Protein AF-A0A7S0JDX4-F1 (afdb_monomer)

Organism: NCBI:txid127549

Mean predicted aligned error: 10.82 Å

Sequence (260 aa):
PRTFLNEHTCVSRPECVPTEYAKTVFTLDEASLRAFYETSRKYVFFIDGLRLIAGDTPCERRGRWRRRKGSCTDAFAISAADRAALAIALRRSSDPNPHLIDLDLPRDVCDGFTYSSEVLTGVRIDVDGVCWEHCHEDTLDVFDATFAAEESNSYIKSAAGSGVASPFRELAESGDTSLYFPPAAIMGYWDDDRRRVLRGAIGRLGDRADFSQLPQQLQTAAMAAYLGAEDVRTLPLPTAPEIELSGVDGATGLTACTGE

Solvent-accessible surface area (backbone atoms only — not comparable to full-atom values): 15442 Å² total; per-residue (Å²): 133,86,41,94,89,39,57,92,73,62,71,88,52,77,88,78,49,82,90,51,51,40,86,34,78,46,57,40,39,65,69,52,32,39,42,37,33,77,56,60,72,36,38,37,30,27,34,36,65,49,52,32,41,70,75,49,38,79,31,35,89,49,16,22,31,36,60,45,90,49,63,57,88,66,88,57,99,64,55,74,65,41,53,51,53,51,46,52,50,65,72,66,56,80,65,82,36,83,45,42,42,70,40,79,44,61,76,76,48,52,66,90,58,65,42,93,48,74,35,69,67,55,59,52,46,62,48,97,66,35,14,35,29,26,45,29,74,60,57,34,27,23,29,53,34,47,60,38,42,70,48,82,83,33,50,73,43,53,73,71,39,94,84,59,73,37,55,56,48,50,36,54,73,74,66,47,33,70,43,70,45,59,89,87,57,63,69,68,47,52,59,48,33,43,66,71,42,32,70,52,66,82,47,38,51,51,30,78,43,45,55,56,74,47,61,71,90,69,62,38,71,51,42,26,58,73,73,68,34,48,52,55,87,76,48,77,74,79,75,71,78,80,78,77,75,79,80,75,86,86,79,92,79,92,76,89,82,81,88,134

Foldseek 3Di:
DDDPVCVVPDDDDPVNDQWFWDWFKDAQALVLQLLLCVQPNWLKAFEAQAWDAWPDDCAPQFFKKFWDAWFDPDDDPDDPVLLVQVLVQVVPFPPPFPTMGTGHHDPPRCVPDTDPGIGSWADWHGHPGIIITGHDNRHQFMFGQRQVQVDPPQPLQVVVDPPDRRVSSVCSVVSHRYDYDDPPDDNVSVVVCCVPRRPHGQGGRGDIHTLSPGDSSSNDPRSCVVSVIDGPVPDDDPPPPPPPPVDDDDDDDDDDDDDD

pLDDT: mean 82.1, std 16.25, range [32.03, 98.31]

Secondary structure (DSSP, 8-state):
---TTTTTT-PPPGGGSPP-B---EEE-SHHHHHHHHHHH---EEEEE-PPB-TT--TTSEEEEEEEESS------S--HHHHHHHHHHHHH-----SSEEEEE--TTTTTT---SS-BSS--EEEETTEEEEEE-TTTTEEEE-HHHHH-S--HHHHHT-TTSPPHHHHHHHHT--EEEPPTTS-HHHHHHHHHHTS-SEEEETT-EEEGGGS-GGG--HHHHHHHTPPBGGGSPPPPPP-------------------

Structure (mmCIF, N/CA/C/O backbone):
data_AF-A0A7S0JDX4-F1
#
_entry.id   AF-A0A7S0JDX4-F1
#
loop_
_atom_site.group_PDB
_atom_site.id
_atom_site.type_symbol
_atom_site.label_atom_id
_atom_site.label_alt_id
_atom_site.label_comp_id
_atom_site.label_asym_id
_atom_site.label_entity_id
_atom_site.label_seq_id
_atom_site.pdbx_PDB_ins_code
_atom_site.Cartn_x
_atom_site.Cartn_y
_atom_site.Cartn_z
_atom_site.occupancy
_atom_site.B_iso_or_equiv
_atom_site.auth_seq_id
_atom_site.auth_comp_id
_atom_site.auth_asym_id
_atom_site.auth_atom_id
_atom_site.pdbx_PDB_model_num
ATOM 1 N N . PRO A 1 1 ? 2.113 7.127 43.084 1.00 64.56 1 PRO A N 1
ATOM 2 C CA . PRO A 1 1 ? 3.592 7.255 43.134 1.00 64.56 1 PRO A CA 1
ATOM 3 C C . PRO A 1 1 ? 4.153 6.582 44.392 1.00 64.56 1 PRO A C 1
ATOM 5 O O . PRO A 1 1 ? 3.610 6.804 45.475 1.00 64.56 1 PRO A O 1
ATOM 8 N N . ARG A 1 2 ? 5.184 5.740 44.239 1.00 56.22 2 ARG A N 1
ATOM 9 C CA . ARG A 1 2 ? 5.870 5.101 45.370 1.00 56.22 2 ARG A CA 1
ATOM 10 C C . ARG A 1 2 ? 6.700 6.160 46.097 1.00 56.22 2 ARG A C 1
ATOM 12 O O . ARG A 1 2 ? 7.439 6.907 45.463 1.00 56.22 2 ARG A O 1
ATOM 19 N N . THR A 1 3 ? 6.528 6.261 47.403 1.00 78.19 3 THR A N 1
ATOM 20 C CA . THR A 1 3 ? 7.254 7.164 48.295 1.00 78.19 3 THR A CA 1
ATOM 21 C C . THR A 1 3 ? 7.785 6.354 49.470 1.00 78.19 3 THR A C 1
ATOM 23 O O . THR A 1 3 ? 7.275 5.273 49.760 1.00 78.19 3 THR A O 1
ATOM 26 N N . PHE A 1 4 ? 8.762 6.896 50.197 1.00 81.44 4 PHE A N 1
ATOM 27 C CA . PHE A 1 4 ? 9.303 6.256 51.404 1.00 81.44 4 PHE A CA 1
ATOM 28 C C . PHE A 1 4 ? 8.232 5.972 52.482 1.00 81.44 4 PHE A C 1
ATOM 30 O O . PHE A 1 4 ? 8.446 5.152 53.363 1.00 81.44 4 PHE A O 1
ATOM 37 N N . LEU A 1 5 ? 7.068 6.634 52.410 1.00 73.88 5 LEU A N 1
ATOM 38 C CA . LEU A 1 5 ? 5.952 6.475 53.351 1.00 73.88 5 LEU A CA 1
ATOM 39 C C . LEU A 1 5 ? 4.971 5.361 52.962 1.00 73.88 5 LEU A C 1
ATOM 41 O O . LEU A 1 5 ? 4.222 4.892 53.814 1.00 73.88 5 LEU A O 1
ATOM 45 N N . ASN A 1 6 ? 4.926 4.961 51.689 1.00 77.62 6 ASN A N 1
ATOM 46 C CA . ASN A 1 6 ? 3.997 3.937 51.198 1.00 77.62 6 ASN A CA 1
ATOM 47 C C . ASN A 1 6 ? 4.703 2.762 50.516 1.00 77.62 6 ASN A C 1
ATOM 49 O O . ASN A 1 6 ? 4.047 1.902 49.939 1.00 77.62 6 ASN A O 1
ATOM 53 N N . GLU A 1 7 ? 6.031 2.698 50.580 1.00 73.25 7 GLU A N 1
ATOM 54 C CA . GLU A 1 7 ? 6.831 1.683 49.901 1.00 73.25 7 GLU A CA 1
ATOM 55 C C . GLU A 1 7 ? 6.426 0.247 50.271 1.00 73.25 7 GLU A C 1
ATOM 57 O O . GLU A 1 7 ? 6.410 -0.620 49.394 1.00 73.25 7 GLU A O 1
ATOM 62 N N . HIS A 1 8 ? 6.054 0.030 51.535 1.00 76.62 8 HIS A N 1
ATOM 63 C CA . HIS A 1 8 ? 5.646 -1.265 52.090 1.00 76.62 8 HIS A CA 1
ATOM 64 C C . HIS A 1 8 ? 4.179 -1.629 51.797 1.00 76.62 8 HIS A C 1
ATOM 66 O O . HIS A 1 8 ? 3.779 -2.770 51.999 1.00 76.62 8 HIS A O 1
ATOM 72 N N . THR A 1 9 ? 3.368 -0.671 51.335 1.00 77.06 9 THR A N 1
ATOM 73 C CA . THR A 1 9 ? 1.937 -0.857 51.020 1.00 77.06 9 THR A CA 1
ATOM 74 C C . THR A 1 9 ? 1.615 -0.616 49.544 1.00 77.06 9 THR A C 1
ATOM 76 O O . THR A 1 9 ? 0.491 -0.848 49.097 1.00 77.06 9 THR A O 1
ATOM 79 N N . CYS A 1 10 ? 2.597 -0.169 48.761 1.00 75.94 10 CYS A N 1
ATOM 80 C CA . CYS A 1 10 ? 2.471 0.074 47.336 1.00 75.94 10 CYS A CA 1
ATOM 81 C C . CYS A 1 10 ? 2.567 -1.250 46.574 1.00 75.94 10 CYS A C 1
ATOM 83 O O . CYS A 1 10 ? 3.658 -1.740 46.289 1.00 75.94 10 CYS A O 1
ATOM 85 N N . VAL A 1 11 ? 1.413 -1.804 46.212 1.00 71.50 11 VAL A N 1
ATOM 86 C CA . VAL A 1 11 ? 1.315 -3.002 45.373 1.00 71.50 11 VAL A CA 1
ATOM 87 C C . VAL A 1 11 ? 1.011 -2.573 43.940 1.00 71.50 11 VAL A C 1
ATOM 89 O O . VAL A 1 11 ? 0.084 -1.791 43.713 1.00 71.50 11 VAL A O 1
ATOM 92 N N . SER A 1 12 ? 1.789 -3.064 42.972 1.00 65.19 12 SER A N 1
ATOM 93 C CA . SER A 1 12 ? 1.477 -2.849 41.557 1.00 65.19 12 SER A CA 1
ATOM 94 C C . SER A 1 12 ? 0.139 -3.512 41.242 1.00 65.19 12 SER A C 1
ATOM 96 O O . SER A 1 12 ? -0.040 -4.699 41.519 1.00 65.19 12 SER A O 1
ATOM 98 N N . ARG A 1 13 ? -0.814 -2.750 40.701 1.00 66.00 13 ARG A N 1
ATOM 99 C CA . ARG A 1 13 ? -2.088 -3.312 40.247 1.00 66.00 13 ARG A CA 1
ATOM 100 C C . ARG A 1 13 ? -1.949 -3.741 38.787 1.00 66.00 13 ARG A C 1
ATOM 102 O O . ARG A 1 13 ? -1.407 -2.959 38.007 1.00 66.00 13 ARG A O 1
ATOM 109 N N . PRO A 1 14 ? -2.476 -4.913 38.388 1.00 62.78 14 PRO A N 1
ATOM 110 C CA . PRO A 1 14 ? -2.478 -5.345 36.985 1.00 62.78 14 PRO A CA 1
ATOM 111 C C . PRO A 1 14 ? -3.106 -4.302 36.046 1.00 62.78 14 PRO A C 1
ATOM 113 O O . PRO A 1 14 ? -2.677 -4.132 34.909 1.00 62.78 14 PRO A O 1
ATOM 116 N N . GLU A 1 15 ? -4.075 -3.548 36.569 1.00 65.19 15 GLU A N 1
ATOM 117 C CA . GLU A 1 15 ? -4.778 -2.433 35.922 1.00 65.19 15 GLU A CA 1
ATOM 118 C C . GLU A 1 15 ? -3.869 -1.240 35.565 1.00 65.19 15 GLU A C 1
ATOM 120 O O . GLU A 1 15 ? -4.234 -0.418 34.730 1.00 65.19 15 GLU A O 1
ATOM 125 N N . CYS A 1 16 ? -2.699 -1.118 36.199 1.00 66.50 16 CYS A N 1
ATOM 126 C CA . CYS A 1 16 ? -1.747 -0.025 35.982 1.00 66.50 16 CYS A CA 1
ATOM 127 C C . CYS A 1 16 ? -0.596 -0.400 35.033 1.00 66.50 16 CYS A C 1
ATOM 129 O O . CYS A 1 16 ? 0.272 0.436 34.779 1.00 66.50 16 CYS A O 1
ATOM 131 N N . VAL A 1 17 ? -0.575 -1.636 34.527 1.00 68.62 17 VAL A N 1
ATOM 132 C CA . VAL A 1 17 ? 0.391 -2.110 33.528 1.00 68.62 17 VAL A CA 1
ATOM 133 C C . VAL A 1 17 ? -0.269 -2.023 32.148 1.00 68.62 17 VAL A C 1
ATOM 135 O O . VAL A 1 17 ? -1.436 -2.411 32.031 1.00 68.62 17 VAL A O 1
ATOM 138 N N . PRO A 1 18 ? 0.423 -1.515 31.109 1.00 70.12 18 PRO A N 1
ATOM 139 C CA . PRO A 1 18 ? -0.089 -1.556 29.743 1.00 70.12 18 PRO A CA 1
ATOM 140 C C . PRO A 1 18 ? -0.535 -2.973 29.369 1.00 70.12 18 PRO A C 1
ATOM 142 O O . PRO A 1 18 ? 0.120 -3.947 29.733 1.00 70.12 18 PRO A O 1
ATOM 145 N N . THR A 1 19 ? -1.663 -3.094 28.671 1.00 77.56 19 THR A N 1
ATOM 146 C CA . THR A 1 19 ? -2.106 -4.388 28.149 1.00 77.56 19 THR A CA 1
ATOM 147 C C . THR A 1 19 ? -1.078 -4.909 27.150 1.00 77.56 19 THR A C 1
ATOM 149 O O . THR A 1 19 ? -0.721 -4.192 26.216 1.00 77.56 19 THR A O 1
ATOM 152 N N . GLU A 1 20 ? -0.642 -6.151 27.335 1.00 85.50 20 GLU A N 1
ATOM 153 C CA . GLU A 1 20 ? 0.233 -6.865 26.409 1.00 85.50 20 GLU A CA 1
ATOM 154 C C . GLU A 1 20 ? -0.532 -8.068 25.864 1.00 85.50 20 GLU A C 1
ATOM 156 O O . GLU A 1 20 ? -1.081 -8.860 26.631 1.00 85.50 20 GLU A O 1
ATOM 161 N N . TYR A 1 21 ? -0.590 -8.200 24.541 1.00 88.62 21 TYR A N 1
ATOM 162 C CA . TYR A 1 21 ? -1.256 -9.329 23.897 1.00 88.62 21 TYR A CA 1
ATOM 163 C C . TYR A 1 21 ? -0.253 -10.393 23.484 1.00 88.62 21 TYR A C 1
ATOM 165 O O . TYR A 1 21 ? 0.862 -10.094 23.049 1.00 88.62 21 TYR A O 1
ATOM 173 N N . ALA A 1 22 ? -0.677 -11.649 23.585 1.00 88.62 22 ALA A N 1
ATOM 174 C CA . ALA A 1 22 ? 0.091 -12.775 23.099 1.00 88.62 22 ALA A CA 1
ATOM 175 C C . ALA A 1 22 ? 0.295 -12.667 21.582 1.00 88.62 22 ALA A C 1
ATOM 177 O O . ALA A 1 22 ? -0.561 -12.169 20.838 1.00 88.62 22 ALA A O 1
ATOM 178 N N . LYS A 1 23 ? 1.434 -13.186 21.115 1.00 93.12 23 LYS A N 1
ATOM 179 C CA . LYS A 1 23 ? 1.748 -13.281 19.691 1.00 93.12 23 LYS A CA 1
ATOM 180 C C . LYS A 1 23 ? 0.627 -14.006 18.952 1.00 93.12 23 LYS A C 1
ATOM 182 O O . LYS A 1 23 ? 0.424 -15.203 19.139 1.00 93.12 23 LYS A O 1
ATOM 187 N N . THR A 1 24 ? -0.036 -13.279 18.062 1.00 96.19 24 THR A N 1
ATOM 188 C CA . THR A 1 24 ? -1.158 -13.783 17.268 1.00 96.19 24 THR A CA 1
ATOM 189 C C . THR A 1 24 ? -0.947 -13.351 15.832 1.00 96.19 24 THR A C 1
ATOM 191 O O . THR A 1 24 ? -0.908 -12.157 15.537 1.00 96.19 24 THR A O 1
ATOM 194 N N . VAL A 1 25 ? -0.745 -14.324 14.943 1.00 97.06 25 VAL A N 1
ATOM 195 C CA . VAL A 1 25 ? -0.443 -14.056 13.535 1.00 97.06 25 VAL A CA 1
ATOM 196 C C . VAL A 1 25 ? -1.726 -14.079 12.722 1.00 97.06 25 VAL A C 1
ATOM 198 O O . VAL A 1 25 ? -2.422 -15.091 12.704 1.00 97.06 25 VAL A O 1
ATOM 201 N N . PHE A 1 26 ? -1.977 -13.005 11.988 1.00 97.56 26 PHE A N 1
ATOM 202 C CA . PHE A 1 26 ? -3.102 -12.873 11.066 1.00 97.56 26 PHE A CA 1
ATOM 203 C C . PHE A 1 26 ? -2.619 -12.331 9.715 1.00 97.56 26 PHE A C 1
ATOM 205 O O . PHE A 1 26 ? -1.462 -11.931 9.579 1.00 97.56 26 PHE A O 1
ATOM 212 N N . THR A 1 27 ? -3.475 -12.366 8.698 1.00 98.25 27 THR A N 1
ATOM 213 C CA . THR A 1 27 ? -3.166 -11.817 7.370 1.00 98.25 27 THR A CA 1
ATOM 214 C C . THR A 1 27 ? -3.715 -10.402 7.266 1.00 98.25 27 THR A C 1
ATOM 216 O O . THR A 1 27 ? -4.857 -10.174 7.650 1.00 98.25 27 THR A O 1
ATOM 219 N N . LEU A 1 28 ? -2.931 -9.472 6.723 1.00 98.25 28 LEU A N 1
ATOM 220 C CA . LEU A 1 28 ? -3.389 -8.135 6.348 1.00 98.25 28 LEU A CA 1
ATOM 221 C C . LEU A 1 28 ? -4.179 -8.213 5.037 1.00 98.25 28 LEU A C 1
ATOM 223 O O . LEU A 1 28 ? -3.664 -7.878 3.976 1.00 98.25 28 LEU A O 1
ATOM 227 N N . ASP A 1 29 ? -5.411 -8.702 5.093 1.00 98.12 29 ASP A N 1
ATOM 228 C CA . ASP A 1 29 ? -6.358 -8.723 3.973 1.00 98.12 29 ASP A CA 1
ATOM 229 C C . ASP A 1 29 ? -7.530 -7.758 4.196 1.00 98.12 29 ASP A C 1
ATOM 231 O O . ASP A 1 29 ? -7.717 -7.228 5.291 1.00 98.12 29 ASP A O 1
ATOM 235 N N . GLU A 1 30 ? -8.348 -7.538 3.168 1.00 98.06 30 GLU A N 1
ATOM 236 C CA . GLU A 1 30 ? -9.502 -6.632 3.237 1.00 98.06 30 GLU A CA 1
ATOM 237 C C . GLU A 1 30 ? -10.432 -6.947 4.420 1.00 98.06 30 GLU A C 1
ATOM 239 O O . GLU A 1 30 ? -10.887 -6.033 5.101 1.00 98.06 30 GLU A O 1
ATOM 244 N N . ALA A 1 31 ? -10.656 -8.224 4.745 1.00 98.06 31 ALA A N 1
ATOM 245 C CA . ALA A 1 31 ? -11.504 -8.603 5.872 1.00 98.06 31 ALA A CA 1
ATOM 246 C C . ALA A 1 31 ? -10.908 -8.157 7.218 1.00 98.06 31 ALA A C 1
ATOM 248 O O . ALA A 1 31 ? -11.614 -7.605 8.063 1.00 98.06 31 ALA A O 1
ATOM 249 N N . SER A 1 32 ? -9.603 -8.350 7.419 1.00 97.88 32 SER A N 1
ATOM 250 C CA . SER A 1 32 ? -8.909 -7.895 8.626 1.00 97.88 32 SER A CA 1
ATOM 251 C C . SER A 1 32 ? -8.858 -6.366 8.735 1.00 97.88 32 SER A C 1
ATOM 253 O O . SER A 1 32 ? -9.084 -5.822 9.817 1.00 97.88 32 SER A O 1
ATOM 255 N N . LEU A 1 33 ? -8.621 -5.663 7.618 1.00 98.25 33 LEU A N 1
ATOM 256 C CA . LEU A 1 33 ? -8.594 -4.198 7.564 1.00 98.25 33 LEU A CA 1
ATOM 257 C C . LEU A 1 33 ? -9.971 -3.620 7.885 1.00 98.25 33 LEU A C 1
ATOM 259 O O . LEU A 1 33 ? -10.089 -2.677 8.666 1.00 98.25 33 LEU A O 1
ATOM 263 N N . ARG A 1 34 ? -11.024 -4.248 7.357 1.00 98.00 34 ARG A N 1
ATOM 264 C CA . ARG A 1 34 ? -12.411 -3.911 7.665 1.00 98.00 34 ARG A CA 1
ATOM 265 C C . ARG A 1 34 ? -12.727 -4.094 9.150 1.00 98.00 34 ARG A C 1
ATOM 267 O O . ARG A 1 34 ? -13.331 -3.209 9.762 1.00 98.00 34 ARG A O 1
ATOM 274 N N . ALA A 1 35 ? -12.291 -5.207 9.738 1.00 98.00 35 ALA A N 1
ATOM 275 C CA . ALA A 1 35 ? -12.551 -5.522 11.138 1.00 98.00 35 ALA A CA 1
ATOM 276 C C . ALA A 1 35 ? -11.995 -4.454 12.096 1.00 98.00 35 ALA A C 1
ATOM 278 O O . ALA A 1 35 ? -12.684 -4.084 13.044 1.00 98.00 35 ALA A O 1
ATOM 279 N N . PHE A 1 36 ? -10.827 -3.864 11.808 1.00 97.81 36 PHE A N 1
ATOM 280 C CA . PHE A 1 36 ? -10.277 -2.758 12.607 1.00 97.81 36 PHE A CA 1
ATOM 281 C C . PHE A 1 36 ? -11.259 -1.588 12.781 1.00 97.81 36 PHE A C 1
ATOM 283 O O . PHE A 1 36 ? -11.345 -0.997 13.866 1.00 97.81 36 PHE A O 1
ATOM 290 N N . TYR A 1 37 ? -12.029 -1.260 11.742 1.00 97.38 37 TYR A N 1
ATOM 291 C CA . TYR A 1 37 ? -13.058 -0.232 11.842 1.00 97.38 37 TYR A CA 1
ATOM 292 C C . TYR A 1 37 ? -14.299 -0.738 12.580 1.00 97.38 37 TYR A C 1
ATOM 294 O O . TYR A 1 37 ? -14.799 -0.057 13.479 1.00 97.38 37 TYR A O 1
ATOM 302 N N . GLU A 1 38 ? -14.791 -1.926 12.236 1.00 97.75 38 GLU A N 1
ATOM 303 C CA . GLU A 1 38 ? -16.045 -2.457 12.780 1.00 97.75 38 GLU A CA 1
ATOM 304 C C . GLU A 1 38 ? -15.970 -2.750 14.281 1.00 97.75 38 GLU A C 1
ATOM 306 O O . GLU A 1 38 ? -16.912 -2.444 15.014 1.00 97.75 38 GLU A O 1
ATOM 311 N N . THR A 1 39 ? -14.844 -3.283 14.759 1.00 96.62 39 THR A N 1
ATOM 312 C CA . THR A 1 39 ? -14.671 -3.650 16.171 1.00 96.62 39 THR A CA 1
ATOM 313 C C . THR A 1 39 ? -14.135 -2.497 17.008 1.00 96.62 39 THR A C 1
ATOM 315 O O . THR A 1 39 ? -14.447 -2.396 18.194 1.00 96.62 39 THR A O 1
ATOM 318 N N . SER A 1 40 ? -13.312 -1.634 16.406 1.00 95.94 40 SER A N 1
ATOM 319 C CA . SER A 1 40 ? -12.432 -0.738 17.165 1.00 95.94 40 SER A CA 1
ATOM 320 C C . SER A 1 40 ? -12.395 0.700 16.660 1.00 95.94 40 SER A C 1
ATOM 322 O O . SER A 1 40 ? -11.669 1.518 17.230 1.00 95.94 40 SER A O 1
ATOM 324 N N . ARG A 1 41 ? -13.170 1.024 15.615 1.00 95.31 41 ARG A N 1
ATOM 325 C CA . ARG A 1 41 ? -13.210 2.349 14.971 1.00 95.31 41 ARG A CA 1
ATOM 326 C C . ARG A 1 41 ? -11.817 2.860 14.588 1.00 95.31 41 ARG A C 1
ATOM 328 O O . ARG A 1 41 ? -11.542 4.055 14.683 1.00 95.31 41 ARG A O 1
ATOM 335 N N . LYS A 1 42 ? -10.934 1.944 14.181 1.00 95.50 42 LYS A N 1
ATOM 336 C CA . LYS A 1 42 ? -9.611 2.254 13.633 1.00 95.50 42 LYS A CA 1
ATOM 337 C C . LYS A 1 42 ? -9.682 2.289 12.116 1.00 95.50 42 LYS A C 1
ATOM 339 O O . LYS A 1 42 ? -10.376 1.485 11.505 1.00 95.50 42 LYS A O 1
ATOM 344 N N . TYR A 1 43 ? -8.981 3.247 11.531 1.00 94.75 43 TYR A N 1
ATOM 345 C CA . TYR A 1 43 ? -9.039 3.538 10.105 1.00 94.75 43 TYR A CA 1
ATOM 346 C C . TYR A 1 43 ? -7.787 2.965 9.458 1.00 94.75 43 TYR A C 1
ATOM 348 O O . TYR A 1 43 ? -6.759 3.634 9.409 1.00 94.75 43 TYR A O 1
ATOM 356 N N . VAL A 1 44 ? -7.850 1.703 9.041 1.00 96.62 44 VAL A N 1
ATOM 357 C CA . VAL A 1 44 ? -6.701 0.991 8.475 1.00 96.62 44 VAL A CA 1
ATOM 358 C C . VAL A 1 44 ? -6.989 0.681 7.014 1.00 96.62 44 VAL A C 1
ATOM 360 O O . VAL A 1 44 ? -7.992 0.046 6.701 1.00 96.62 44 VAL A O 1
ATOM 363 N N . PHE A 1 45 ? -6.109 1.136 6.127 1.00 96.00 45 PHE A N 1
ATOM 364 C CA . PHE A 1 45 ? -6.298 1.031 4.682 1.00 96.00 45 PHE A CA 1
ATOM 365 C C . PHE A 1 45 ? -5.015 0.602 4.000 1.00 96.00 45 PHE A C 1
ATOM 367 O O . PHE A 1 45 ? -3.932 0.982 4.445 1.00 96.00 45 PHE A O 1
ATOM 374 N N . PHE A 1 46 ? -5.135 -0.111 2.885 1.00 97.06 46 PHE A N 1
ATOM 375 C CA . PHE A 1 46 ? -4.033 -0.212 1.936 1.00 97.06 46 PHE A CA 1
ATOM 376 C C . PHE A 1 46 ? -4.115 0.916 0.904 1.00 97.06 46 PHE A C 1
ATOM 378 O O . PHE A 1 46 ? -5.212 1.304 0.505 1.00 97.06 46 PHE A O 1
ATOM 385 N N . ILE A 1 47 ? -2.975 1.444 0.461 1.00 94.44 47 ILE A N 1
ATOM 386 C CA . ILE A 1 47 ? -2.924 2.489 -0.573 1.00 94.44 47 ILE A CA 1
ATOM 387 C C . ILE A 1 47 ? -2.808 1.878 -1.976 1.00 94.44 47 ILE A C 1
ATOM 389 O O . ILE A 1 47 ? -2.073 0.918 -2.187 1.00 94.44 47 ILE A O 1
ATOM 393 N N . ASP A 1 48 ? -3.487 2.444 -2.968 1.00 93.81 48 ASP A N 1
ATOM 394 C CA . ASP A 1 48 ? -3.248 2.149 -4.390 1.00 93.81 48 ASP A CA 1
ATOM 395 C C . ASP A 1 48 ? -3.335 3.444 -5.217 1.00 93.81 48 ASP A C 1
ATOM 397 O O . ASP A 1 48 ? -3.686 4.505 -4.705 1.00 93.81 48 ASP A O 1
ATOM 401 N N . GLY A 1 49 ? -2.995 3.385 -6.503 1.00 91.88 49 GLY A N 1
ATOM 402 C CA . GLY A 1 49 ? -3.057 4.539 -7.408 1.00 91.88 49 GLY A CA 1
ATOM 403 C C . GLY A 1 49 ? -1.863 5.492 -7.322 1.00 91.88 49 GLY A C 1
ATOM 404 O O . GLY A 1 49 ? -1.862 6.528 -7.990 1.00 91.88 49 GLY A O 1
ATOM 405 N N . LEU A 1 50 ? -0.841 5.146 -6.535 1.00 93.06 50 LEU A N 1
ATOM 406 C CA . LEU A 1 50 ? 0.417 5.886 -6.482 1.00 93.06 50 LEU A CA 1
ATOM 407 C C . LEU A 1 50 ? 1.152 5.781 -7.818 1.00 93.06 50 LEU A C 1
ATOM 409 O O . LEU A 1 50 ? 1.187 4.725 -8.454 1.00 93.06 50 LEU A O 1
ATOM 413 N N . ARG A 1 51 ? 1.725 6.900 -8.251 1.00 92.88 51 ARG A N 1
ATOM 414 C CA . ARG A 1 51 ? 2.429 7.009 -9.528 1.00 92.88 51 ARG A CA 1
ATOM 415 C C . ARG A 1 51 ? 3.925 6.983 -9.284 1.00 92.88 51 ARG A C 1
ATOM 417 O O . ARG A 1 51 ? 4.397 7.521 -8.293 1.00 92.88 51 ARG A O 1
ATOM 424 N N . LEU A 1 52 ? 4.644 6.383 -10.217 1.00 91.12 52 LEU A N 1
ATOM 425 C CA . LEU A 1 52 ? 6.094 6.459 -10.272 1.00 91.12 52 LEU A CA 1
ATOM 426 C C . LEU A 1 52 ? 6.499 7.868 -10.704 1.00 91.12 52 LEU A C 1
ATOM 428 O O . LEU A 1 52 ? 5.881 8.408 -11.624 1.00 91.12 52 LEU A O 1
ATOM 432 N N . ILE A 1 53 ? 7.512 8.446 -10.070 1.00 86.81 53 ILE A N 1
ATOM 433 C CA . ILE A 1 53 ? 8.055 9.775 -10.370 1.00 86.81 53 ILE A CA 1
ATOM 434 C C . ILE A 1 53 ? 9.448 9.688 -11.008 1.00 86.81 53 ILE A C 1
ATOM 436 O O . ILE A 1 53 ? 10.042 8.619 -11.146 1.00 86.81 53 ILE A O 1
ATOM 440 N N . ALA A 1 54 ? 9.978 10.835 -11.441 1.00 81.06 54 ALA A N 1
ATOM 441 C CA . ALA A 1 54 ? 11.340 10.909 -11.954 1.00 81.06 54 ALA A CA 1
ATOM 442 C C . ALA A 1 54 ? 12.344 10.572 -10.840 1.00 81.06 54 ALA A C 1
ATOM 444 O O . ALA A 1 54 ? 12.384 11.251 -9.816 1.00 81.06 54 ALA A O 1
ATOM 445 N N . GLY A 1 55 ? 13.169 9.556 -11.074 1.00 78.44 55 GLY A N 1
ATOM 446 C CA . GLY A 1 55 ? 14.085 9.009 -10.074 1.00 78.44 55 GLY A CA 1
ATOM 447 C C . GLY A 1 55 ? 13.750 7.562 -9.755 1.00 78.44 55 GLY A C 1
ATOM 448 O O . GLY A 1 55 ? 14.672 6.761 -9.723 1.00 78.44 55 GLY A O 1
ATOM 449 N N . ASP A 1 56 ? 12.459 7.224 -9.680 1.00 84.81 56 ASP A N 1
ATOM 450 C CA . ASP A 1 56 ? 12.029 5.853 -9.431 1.00 84.81 56 ASP A CA 1
ATOM 451 C C . ASP A 1 56 ? 12.565 4.941 -10.534 1.00 84.81 56 ASP A C 1
ATOM 453 O O . ASP A 1 56 ? 12.427 5.225 -11.733 1.00 84.81 56 ASP A O 1
ATOM 457 N N . THR A 1 57 ? 13.156 3.814 -10.148 1.00 84.38 57 THR A N 1
ATOM 458 C CA . THR A 1 57 ? 13.581 2.807 -11.123 1.00 84.38 57 THR A CA 1
ATOM 459 C C . THR A 1 57 ? 13.164 1.405 -10.695 1.00 84.38 57 THR A C 1
ATOM 461 O O . THR A 1 57 ? 13.101 1.116 -9.502 1.00 84.38 57 THR A O 1
ATOM 464 N N . PRO A 1 58 ? 12.950 0.481 -11.652 1.00 85.06 58 PRO A N 1
ATOM 465 C CA . PRO A 1 58 ? 12.598 -0.902 -11.339 1.00 85.06 58 PRO A CA 1
ATOM 466 C C . PRO A 1 58 ? 13.644 -1.663 -10.511 1.00 85.06 58 PRO A C 1
ATOM 468 O O . PRO A 1 58 ? 13.379 -2.785 -10.073 1.00 85.06 58 PRO A O 1
ATOM 471 N N . CYS A 1 59 ? 14.840 -1.087 -10.361 1.00 78.25 59 CYS A N 1
ATOM 472 C CA . CYS A 1 59 ? 16.055 -1.750 -9.899 1.00 78.25 59 CYS A CA 1
ATOM 473 C C . CYS A 1 59 ? 16.727 -0.963 -8.758 1.00 78.25 59 CYS A C 1
ATOM 475 O O . CYS A 1 59 ? 17.885 -1.194 -8.420 1.00 78.25 59 CYS A O 1
ATOM 477 N N . GLU A 1 60 ? 15.980 -0.049 -8.131 1.00 73.69 60 GLU A N 1
ATOM 478 C CA . GLU A 1 60 ? 16.380 0.607 -6.891 1.00 73.69 60 GLU A CA 1
ATOM 479 C C . GLU A 1 60 ? 16.385 -0.352 -5.693 1.00 73.69 60 GLU A C 1
ATOM 481 O O . GLU A 1 60 ? 15.888 -1.482 -5.733 1.00 73.69 60 GLU A O 1
ATOM 486 N N . ARG A 1 61 ? 16.956 0.126 -4.582 1.00 66.06 61 ARG A N 1
ATOM 487 C CA . ARG A 1 61 ? 16.914 -0.571 -3.294 1.00 66.06 61 ARG A CA 1
ATOM 488 C C . ARG A 1 61 ? 15.448 -0.653 -2.847 1.00 66.06 61 ARG A C 1
ATOM 490 O O . ARG A 1 61 ? 14.931 0.336 -2.343 1.00 66.06 61 ARG A O 1
ATOM 497 N N . ARG A 1 62 ? 14.832 -1.836 -2.992 1.00 78.00 62 ARG A N 1
ATOM 498 C CA . ARG A 1 62 ? 13.386 -2.125 -2.842 1.00 78.00 62 ARG A CA 1
ATOM 499 C C . ARG A 1 62 ? 12.506 -1.671 -4.014 1.00 78.00 62 ARG A C 1
ATOM 501 O O . ARG A 1 62 ? 11.470 -1.048 -3.806 1.00 78.00 62 ARG A O 1
ATOM 508 N N . GLY A 1 63 ? 12.861 -2.046 -5.241 1.00 88.69 63 GLY A N 1
ATOM 509 C CA . GLY A 1 63 ? 11.923 -1.943 -6.363 1.00 88.69 63 GLY A CA 1
ATOM 510 C C . GLY A 1 63 ? 10.692 -2.820 -6.110 1.00 88.69 63 GLY A C 1
ATOM 511 O O . GLY A 1 63 ? 10.835 -4.036 -5.947 1.00 88.69 63 GLY A O 1
ATOM 512 N N . ARG A 1 64 ? 9.492 -2.225 -6.067 1.00 94.06 64 ARG A N 1
ATOM 513 C CA . ARG A 1 64 ? 8.241 -2.949 -5.791 1.00 94.06 64 ARG A CA 1
ATOM 514 C C . ARG A 1 64 ? 7.576 -3.432 -7.071 1.00 94.06 64 ARG A C 1
ATOM 516 O O . ARG A 1 64 ? 7.343 -2.666 -8.006 1.00 94.06 64 ARG A O 1
ATOM 523 N N . TRP A 1 65 ? 7.215 -4.709 -7.090 1.00 94.62 65 TRP A N 1
ATOM 524 C CA . TRP A 1 65 ? 6.611 -5.371 -8.240 1.00 94.62 65 TRP A CA 1
ATOM 525 C C . TRP A 1 65 ? 5.261 -5.959 -7.873 1.00 94.62 65 TRP A C 1
ATOM 527 O O . TRP A 1 65 ? 5.169 -6.932 -7.127 1.00 94.62 65 TRP A O 1
ATOM 537 N N . ARG A 1 66 ? 4.195 -5.399 -8.440 1.00 95.44 66 ARG A N 1
ATOM 538 C CA . ARG A 1 66 ? 2.835 -5.903 -8.276 1.00 95.44 66 ARG A CA 1
ATOM 539 C C . ARG A 1 66 ? 2.552 -7.018 -9.274 1.00 95.44 66 ARG A C 1
ATOM 541 O O . ARG A 1 66 ? 2.820 -6.903 -10.473 1.00 95.44 66 ARG A O 1
ATOM 548 N N . ARG A 1 67 ? 1.920 -8.077 -8.785 1.00 95.31 67 ARG A N 1
ATOM 549 C CA . ARG A 1 67 ? 1.410 -9.177 -9.594 1.00 95.31 67 ARG A CA 1
ATOM 550 C C . ARG A 1 67 ? 0.145 -8.752 -10.338 1.00 95.31 67 ARG A C 1
ATOM 552 O O . ARG A 1 67 ? -0.811 -8.256 -9.744 1.00 95.31 67 ARG A O 1
ATOM 559 N N . ARG A 1 68 ? 0.096 -8.993 -11.646 1.00 91.56 68 ARG A N 1
ATOM 560 C CA . ARG A 1 68 ? -1.083 -8.783 -12.497 1.00 91.56 68 ARG A CA 1
ATOM 561 C C . ARG A 1 68 ? -1.608 -10.129 -12.991 1.00 91.56 68 ARG A C 1
ATOM 563 O O . ARG A 1 68 ? -0.872 -11.105 -13.126 1.00 91.56 68 ARG A O 1
ATOM 570 N N . LYS A 1 69 ? -2.915 -10.196 -13.245 1.00 84.19 69 LYS A N 1
ATOM 571 C CA . LYS A 1 69 ? -3.556 -11.402 -13.776 1.00 84.19 69 LYS A CA 1
ATOM 572 C C . LYS A 1 69 ? -3.246 -11.544 -15.270 1.00 84.19 69 LYS A C 1
ATOM 574 O O . LYS A 1 69 ? -3.540 -10.631 -16.035 1.00 84.19 69 LYS A O 1
ATOM 579 N N . GLY A 1 70 ? -2.748 -12.714 -15.670 1.00 82.25 70 GLY A N 1
ATOM 580 C CA . GLY A 1 70 ? -2.417 -13.037 -17.062 1.00 82.25 70 GLY A CA 1
ATOM 581 C C . GLY A 1 70 ? -0.993 -12.640 -17.457 1.00 82.25 70 GLY A C 1
ATOM 582 O O . GLY A 1 70 ? -0.221 -12.174 -16.620 1.00 82.25 70 GLY A O 1
ATOM 583 N N . SER A 1 71 ? -0.663 -12.852 -18.732 1.00 84.56 71 SER A N 1
ATOM 584 C CA . SER A 1 71 ? 0.639 -12.517 -19.310 1.00 84.56 71 SER A CA 1
ATOM 585 C C . SER A 1 71 ? 0.737 -11.048 -19.709 1.00 84.56 71 SER A C 1
ATOM 587 O O . SER A 1 71 ? -0.266 -10.433 -20.077 1.00 84.56 71 SER A O 1
ATOM 589 N N . CYS A 1 72 ? 1.945 -10.484 -19.702 1.00 87.50 72 CYS A N 1
ATOM 590 C CA . CYS A 1 72 ? 2.139 -9.115 -20.182 1.00 87.50 72 CYS A CA 1
ATOM 591 C C . CYS A 1 72 ? 2.039 -9.062 -21.716 1.00 87.50 72 CYS A C 1
ATOM 593 O O . CYS A 1 72 ? 2.712 -9.826 -22.405 1.00 87.50 72 CYS A O 1
ATOM 595 N N . THR A 1 73 ? 1.240 -8.142 -22.262 1.00 78.75 73 THR A N 1
ATOM 596 C CA . THR A 1 73 ? 1.105 -7.937 -23.720 1.00 78.75 73 THR A CA 1
ATOM 597 C C . THR A 1 73 ? 2.005 -6.833 -24.268 1.00 78.75 73 THR A C 1
ATOM 599 O O . THR A 1 73 ? 2.181 -6.730 -25.480 1.00 78.75 73 THR A O 1
ATOM 602 N N . ASP A 1 74 ? 2.586 -6.019 -23.387 1.00 75.44 74 ASP A N 1
ATOM 603 C CA . ASP A 1 74 ? 3.247 -4.775 -23.770 1.00 75.44 74 ASP A CA 1
ATOM 604 C C . ASP A 1 74 ? 4.769 -4.913 -23.687 1.00 75.44 74 ASP A C 1
ATOM 606 O O . ASP A 1 74 ? 5.328 -5.369 -22.684 1.00 75.44 74 ASP A O 1
ATOM 610 N N . ALA A 1 75 ? 5.460 -4.475 -24.739 1.00 64.19 75 ALA A N 1
ATOM 611 C CA . ALA A 1 75 ? 6.913 -4.417 -24.764 1.00 64.19 75 ALA A CA 1
ATOM 612 C C . ALA A 1 75 ? 7.394 -3.070 -24.204 1.00 64.19 75 ALA A C 1
ATOM 614 O O . ALA A 1 75 ? 7.366 -2.049 -24.888 1.00 64.19 75 ALA A O 1
ATOM 615 N N . PHE A 1 76 ? 7.856 -3.069 -22.954 1.00 75.12 76 PHE A N 1
ATOM 616 C CA . PHE A 1 76 ? 8.560 -1.922 -22.375 1.00 75.12 76 PHE A CA 1
ATOM 617 C C . PHE A 1 76 ? 10.004 -1.845 -22.883 1.00 75.12 76 PHE A C 1
ATOM 619 O O . PHE A 1 76 ? 10.678 -2.874 -23.011 1.00 75.12 76 PHE A O 1
ATOM 626 N N . ALA A 1 77 ? 10.479 -0.621 -23.127 1.00 74.31 77 ALA A N 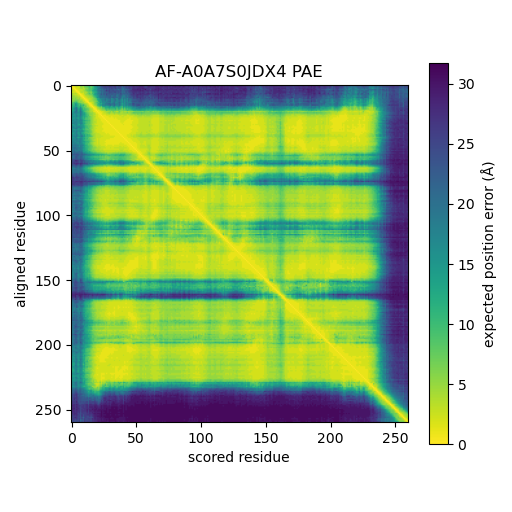1
ATOM 627 C CA . ALA A 1 77 ? 11.830 -0.322 -23.598 1.00 74.31 77 ALA A CA 1
ATOM 628 C C . ALA A 1 77 ? 12.874 -0.471 -22.472 1.00 74.31 77 ALA A C 1
ATOM 630 O O . ALA A 1 77 ? 13.415 0.510 -21.975 1.00 74.31 77 ALA A O 1
ATOM 631 N N . ILE A 1 78 ? 13.139 -1.714 -22.070 1.00 83.81 78 ILE A N 1
ATOM 632 C CA . ILE A 1 78 ? 14.295 -2.109 -21.252 1.00 83.81 78 ILE A CA 1
ATOM 633 C C . ILE A 1 78 ? 15.201 -3.031 -22.069 1.00 83.81 78 ILE A C 1
ATOM 635 O O . ILE A 1 78 ? 14.723 -3.722 -22.978 1.00 83.81 78 ILE A O 1
ATOM 639 N N . SER A 1 79 ? 16.500 -3.058 -21.762 1.00 86.06 79 SER A N 1
ATOM 640 C CA . SER A 1 79 ? 17.432 -3.927 -22.480 1.00 86.06 79 SER A CA 1
ATOM 641 C C . SER A 1 79 ? 17.088 -5.409 -22.262 1.00 86.06 79 SER A C 1
ATOM 643 O O . SER A 1 79 ? 16.476 -5.798 -21.263 1.00 86.06 79 SER A O 1
ATOM 645 N N . ALA A 1 80 ? 17.485 -6.269 -23.203 1.00 88.38 80 ALA A N 1
ATOM 646 C CA . ALA A 1 80 ? 17.291 -7.712 -23.055 1.00 88.38 80 ALA A CA 1
ATOM 647 C C . ALA A 1 80 ? 18.050 -8.277 -21.837 1.00 88.38 80 ALA A C 1
ATOM 649 O O . ALA A 1 80 ? 17.566 -9.213 -21.200 1.00 88.38 80 ALA A O 1
ATOM 650 N N . ALA A 1 81 ? 19.205 -7.692 -21.499 1.00 88.69 81 ALA A N 1
ATOM 651 C CA . ALA A 1 81 ? 19.999 -8.073 -20.336 1.00 88.69 81 ALA A CA 1
ATOM 652 C C . ALA A 1 81 ? 19.281 -7.721 -19.023 1.00 88.69 81 ALA A C 1
ATOM 654 O O . ALA A 1 81 ? 19.112 -8.599 -18.178 1.00 88.69 81 ALA A O 1
ATOM 655 N N . ASP A 1 82 ? 18.763 -6.493 -18.897 1.00 88.69 82 ASP A N 1
ATOM 656 C CA . ASP A 1 82 ? 18.004 -6.063 -17.712 1.00 88.69 82 ASP A CA 1
ATOM 657 C C . ASP A 1 82 ? 16.735 -6.892 -17.539 1.00 88.69 82 ASP A C 1
ATOM 659 O O . ASP A 1 8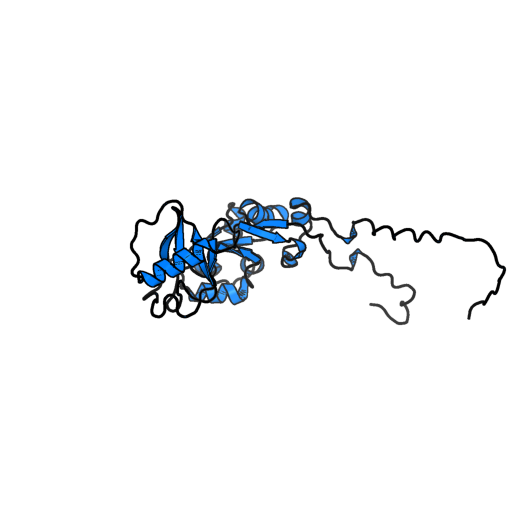2 ? 16.422 -7.354 -16.444 1.00 88.69 82 ASP A O 1
ATOM 663 N N . ARG A 1 83 ? 16.026 -7.167 -18.642 1.00 89.56 83 ARG A N 1
ATOM 664 C CA . ARG A 1 83 ? 14.837 -8.026 -18.624 1.00 89.56 83 ARG A CA 1
ATOM 665 C C . ARG A 1 83 ? 15.157 -9.423 -18.093 1.00 89.56 83 ARG A C 1
ATOM 667 O O . ARG A 1 83 ? 14.378 -9.969 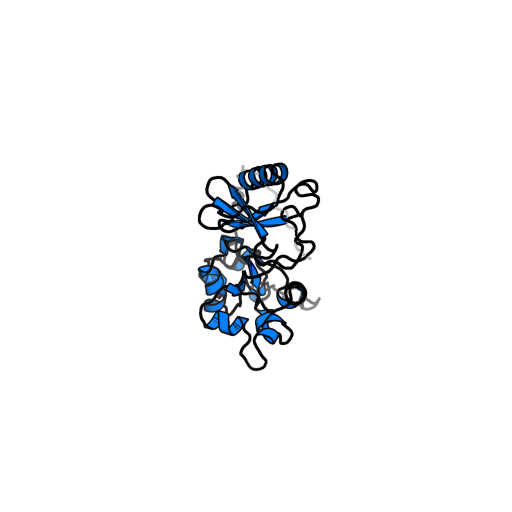-17.314 1.00 89.56 83 ARG A O 1
ATOM 674 N N . ALA A 1 84 ? 16.284 -10.003 -18.507 1.00 89.75 84 ALA A N 1
ATOM 675 C CA . ALA A 1 84 ? 16.721 -11.308 -18.025 1.00 89.75 84 ALA A CA 1
ATOM 676 C C . ALA A 1 84 ? 17.113 -11.269 -16.538 1.00 89.75 84 ALA A C 1
ATOM 678 O O . ALA A 1 84 ? 16.719 -12.163 -15.788 1.00 89.75 84 ALA A O 1
ATOM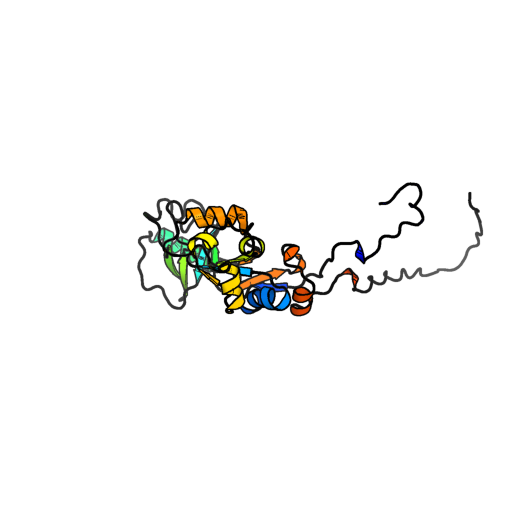 679 N N . ALA A 1 85 ? 17.830 -10.229 -16.100 1.00 90.00 85 ALA A N 1
ATOM 680 C CA . ALA A 1 85 ? 18.208 -10.040 -14.699 1.00 90.00 85 ALA A CA 1
ATOM 681 C C . ALA A 1 85 ? 16.976 -9.900 -13.790 1.00 90.00 85 ALA A C 1
ATOM 683 O O . ALA A 1 85 ? 16.866 -10.602 -12.783 1.00 90.00 85 ALA A O 1
ATOM 684 N N . LEU A 1 86 ? 16.004 -9.083 -14.200 1.00 91.19 86 LEU A N 1
ATOM 685 C CA . LEU A 1 86 ? 14.728 -8.910 -13.509 1.00 91.19 86 LEU A CA 1
ATOM 686 C C . LEU A 1 86 ? 13.933 -10.214 -13.433 1.00 91.19 86 LEU A C 1
ATOM 688 O O . LEU A 1 86 ? 13.476 -10.592 -12.358 1.00 91.19 86 LEU A O 1
ATOM 692 N N . ALA A 1 87 ? 13.827 -10.957 -14.538 1.00 92.12 87 ALA A N 1
ATOM 693 C CA . ALA A 1 87 ? 13.148 -12.250 -14.534 1.00 92.12 87 ALA A CA 1
ATOM 694 C C . ALA A 1 87 ? 13.817 -13.263 -13.585 1.00 92.12 87 ALA A C 1
ATOM 696 O O . ALA A 1 87 ? 13.129 -14.036 -12.921 1.00 92.12 87 ALA A O 1
ATOM 697 N N . ILE A 1 88 ? 15.153 -13.268 -13.494 1.00 91.94 88 ILE A N 1
ATOM 698 C CA . ILE A 1 88 ? 15.885 -14.112 -12.537 1.00 91.94 88 ILE A CA 1
ATOM 699 C C . ILE A 1 88 ? 15.584 -13.687 -11.097 1.00 91.94 88 ILE A C 1
ATOM 701 O O . ILE A 1 88 ? 15.347 -14.553 -10.255 1.00 91.94 88 ILE A O 1
ATOM 705 N N . ALA A 1 89 ? 15.582 -12.386 -10.808 1.00 91.94 89 ALA A N 1
ATOM 706 C CA . ALA A 1 89 ? 15.306 -11.871 -9.472 1.00 91.94 89 ALA A CA 1
ATOM 707 C C . ALA A 1 89 ? 13.871 -12.171 -9.020 1.00 91.94 89 ALA A C 1
ATOM 709 O O . ALA A 1 89 ? 13.683 -12.701 -7.928 1.00 91.94 89 ALA A O 1
ATOM 710 N N . LEU A 1 90 ? 12.881 -11.951 -9.892 1.00 92.75 90 LEU A N 1
ATOM 711 C CA . LEU A 1 90 ? 11.475 -12.284 -9.639 1.00 92.75 90 LEU A CA 1
ATOM 712 C C . LEU A 1 90 ? 11.300 -13.777 -9.309 1.00 92.75 90 LEU A C 1
ATOM 714 O O . LEU A 1 90 ? 10.634 -14.111 -8.335 1.00 92.75 90 LEU A O 1
ATOM 718 N N . ARG A 1 91 ? 11.957 -14.684 -10.052 1.00 93.00 91 ARG A N 1
ATOM 719 C CA . ARG A 1 91 ? 11.916 -16.137 -9.770 1.00 93.00 91 ARG A CA 1
ATOM 720 C C . ARG A 1 91 ? 12.600 -16.539 -8.466 1.00 93.00 91 ARG A C 1
ATOM 722 O O . ARG A 1 91 ? 12.254 -17.566 -7.893 1.00 93.00 91 ARG A O 1
ATOM 729 N N . ARG A 1 92 ? 13.628 -15.796 -8.051 1.00 92.44 92 ARG A N 1
ATOM 730 C CA . ARG A 1 92 ? 14.412 -16.082 -6.839 1.00 92.44 92 ARG A CA 1
ATOM 731 C C . ARG A 1 92 ? 13.829 -15.448 -5.585 1.00 92.44 92 ARG A C 1
ATOM 733 O O . ARG A 1 92 ? 14.285 -15.796 -4.498 1.00 92.44 92 ARG A O 1
ATOM 740 N N . SER A 1 93 ? 12.881 -14.523 -5.728 1.00 92.44 93 SER A N 1
ATOM 741 C CA . SER A 1 93 ? 12.249 -13.877 -4.586 1.00 92.44 93 SER A CA 1
ATOM 742 C C . SER A 1 93 ? 11.619 -14.925 -3.671 1.00 92.44 93 SER A C 1
ATOM 744 O O . SER A 1 93 ? 10.882 -15.804 -4.116 1.00 92.44 93 SER A O 1
ATOM 746 N N . SER A 1 94 ? 11.931 -14.828 -2.382 1.00 93.19 94 SER A N 1
ATOM 747 C CA . SER A 1 94 ? 11.319 -15.629 -1.323 1.00 93.19 94 SER A CA 1
ATOM 748 C C . SER A 1 94 ? 10.228 -14.860 -0.576 1.00 93.19 94 SER A C 1
ATOM 750 O O . SER A 1 94 ? 9.784 -15.317 0.476 1.00 93.19 94 SER A O 1
ATOM 752 N N . ASP A 1 95 ? 9.854 -13.674 -1.062 1.00 94.25 95 ASP A N 1
ATOM 753 C CA . ASP A 1 95 ? 8.772 -12.876 -0.495 1.00 94.25 95 ASP A CA 1
ATOM 754 C C . ASP A 1 95 ? 7.444 -13.641 -0.661 1.00 94.25 95 ASP A C 1
ATOM 756 O O . ASP A 1 95 ? 7.042 -13.923 -1.793 1.00 94.25 95 ASP A O 1
ATOM 760 N N . PRO A 1 96 ? 6.782 -14.049 0.438 1.00 94.44 96 PRO A N 1
ATOM 761 C CA . PRO A 1 96 ? 5.597 -14.897 0.370 1.00 94.44 96 PRO A CA 1
ATOM 762 C C . PRO A 1 96 ? 4.322 -14.123 0.010 1.00 94.44 96 PRO A C 1
ATOM 764 O O . PRO A 1 96 ? 3.256 -14.738 -0.075 1.00 94.44 96 PRO A O 1
ATOM 767 N N . ASN A 1 97 ? 4.392 -12.797 -0.143 1.00 96.69 97 ASN A N 1
ATOM 768 C CA . ASN A 1 97 ? 3.220 -11.976 -0.400 1.00 96.69 97 ASN A CA 1
ATOM 769 C C . ASN A 1 97 ? 2.572 -12.335 -1.763 1.00 96.69 97 ASN A C 1
ATOM 771 O O . ASN A 1 97 ? 3.247 -12.401 -2.793 1.00 96.69 97 ASN A O 1
ATOM 775 N N . PRO A 1 98 ? 1.250 -12.596 -1.805 1.00 95.19 98 PRO A N 1
ATOM 776 C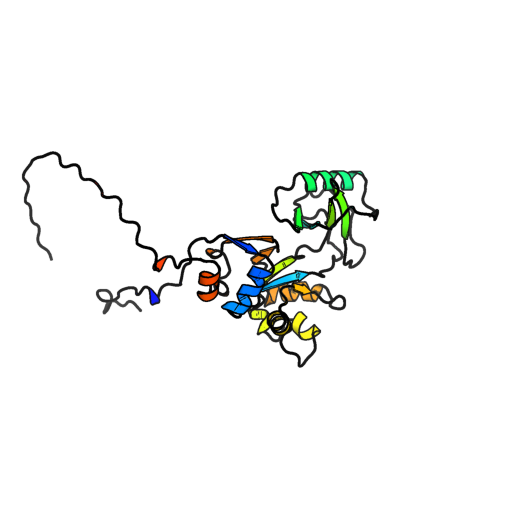 CA . PRO A 1 98 ? 0.584 -13.070 -3.019 1.00 95.19 98 PRO A CA 1
ATOM 777 C C . PRO A 1 98 ? 0.316 -11.972 -4.063 1.00 95.19 98 PRO A C 1
ATOM 779 O O . PRO A 1 98 ? 0.015 -12.298 -5.220 1.00 95.19 98 PRO A O 1
ATOM 782 N N . HIS A 1 99 ? 0.386 -10.698 -3.669 1.00 96.12 99 HIS A N 1
ATOM 783 C CA . HIS A 1 99 ? -0.010 -9.540 -4.475 1.00 96.12 99 HIS A CA 1
ATOM 784 C C . HIS A 1 99 ? 1.175 -8.745 -5.012 1.00 96.12 99 HIS A C 1
ATOM 786 O O . HIS A 1 99 ? 1.087 -8.184 -6.105 1.00 96.12 99 HIS A O 1
ATOM 792 N N . LEU A 1 100 ? 2.271 -8.687 -4.265 1.00 95.44 100 LEU A N 1
ATOM 793 C CA . LEU A 1 100 ? 3.452 -7.907 -4.605 1.00 95.44 100 LEU A CA 1
ATOM 794 C C . LEU A 1 100 ? 4.709 -8.576 -4.076 1.00 95.44 100 LEU A C 1
ATOM 796 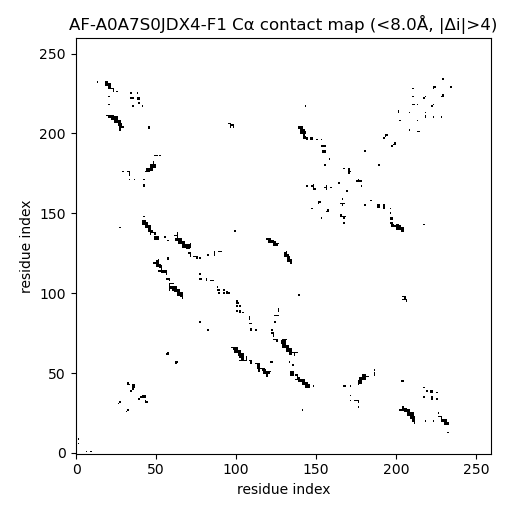O O . LEU A 1 100 ? 4.635 -9.382 -3.159 1.00 95.44 100 LEU A O 1
ATOM 800 N N . ILE A 1 101 ? 5.853 -8.199 -4.627 1.00 95.19 101 ILE A N 1
ATOM 801 C CA . ILE A 1 101 ? 7.164 -8.550 -4.091 1.00 95.19 101 ILE A CA 1
ATOM 802 C C . ILE A 1 101 ? 8.086 -7.342 -4.172 1.00 95.19 101 ILE A C 1
ATOM 804 O O . ILE A 1 101 ? 8.056 -6.598 -5.155 1.00 95.19 101 ILE A O 1
ATOM 808 N N . ASP A 1 102 ? 8.927 -7.174 -3.159 1.00 93.31 102 ASP A N 1
ATOM 809 C CA . ASP A 1 102 ? 9.995 -6.180 -3.189 1.00 93.31 102 ASP A CA 1
ATOM 810 C C . ASP A 1 102 ? 11.299 -6.867 -3.601 1.00 93.31 102 ASP A C 1
ATOM 812 O O . ASP A 1 102 ? 11.702 -7.878 -3.021 1.00 93.31 102 ASP A O 1
ATOM 816 N N . LEU A 1 103 ? 11.966 -6.329 -4.620 1.00 91.25 103 LEU A N 1
ATOM 817 C CA . LEU A 1 103 ? 13.261 -6.820 -5.073 1.00 91.25 103 LEU A CA 1
ATOM 818 C C . LEU A 1 103 ? 14.375 -5.904 -4.568 1.00 91.25 103 LEU A C 1
ATOM 820 O O . LEU A 1 103 ? 14.311 -4.684 -4.714 1.00 91.25 103 LEU A O 1
ATOM 824 N N . ASP A 1 104 ? 15.424 -6.504 -4.009 1.00 85.50 104 ASP A N 1
ATOM 825 C CA . ASP A 1 104 ? 16.681 -5.812 -3.721 1.00 85.50 104 ASP A CA 1
ATOM 826 C C . ASP A 1 104 ? 17.693 -6.191 -4.802 1.00 85.50 104 ASP A C 1
ATOM 828 O O . ASP A 1 104 ? 18.294 -7.270 -4.778 1.00 85.50 104 ASP A O 1
ATOM 832 N N . LEU A 1 105 ? 17.787 -5.340 -5.823 1.00 82.19 105 LEU A N 1
ATOM 833 C CA . LEU A 1 105 ? 18.635 -5.568 -6.983 1.00 82.19 105 LEU A CA 1
ATOM 834 C C . LEU A 1 105 ? 19.983 -4.851 -6.825 1.00 82.19 105 LEU A C 1
ATOM 836 O O . LEU A 1 105 ? 20.052 -3.759 -6.255 1.00 82.19 105 LEU A O 1
ATOM 840 N N . PRO A 1 106 ? 21.075 -5.442 -7.337 1.00 74.31 106 PRO A N 1
ATOM 841 C CA . PRO A 1 106 ? 22.340 -4.738 -7.495 1.00 74.31 106 PRO A CA 1
ATOM 842 C C . PRO A 1 106 ? 22.179 -3.457 -8.328 1.00 74.31 106 PRO A C 1
ATOM 844 O O . PRO A 1 106 ? 21.400 -3.424 -9.278 1.00 74.31 106 PRO A O 1
ATOM 847 N N . ARG A 1 107 ? 22.952 -2.413 -7.993 1.00 68.88 107 ARG A N 1
ATOM 848 C CA . ARG A 1 107 ? 22.858 -1.079 -8.622 1.00 68.88 107 ARG A CA 1
ATOM 849 C C . ARG A 1 107 ? 23.153 -1.050 -10.126 1.00 68.88 107 ARG A C 1
ATOM 851 O O . ARG A 1 107 ? 22.825 -0.065 -10.768 1.00 68.88 107 ARG A O 1
ATOM 858 N N . ASP A 1 108 ? 23.830 -2.060 -10.660 1.00 76.94 108 ASP A N 1
ATOM 859 C CA . ASP A 1 108 ? 24.189 -2.167 -12.077 1.00 76.94 108 ASP A CA 1
ATOM 860 C C . ASP A 1 108 ? 23.054 -2.725 -12.947 1.00 76.94 108 ASP A C 1
ATOM 862 O O . ASP A 1 108 ? 23.095 -2.604 -14.170 1.00 76.94 108 ASP A O 1
ATOM 866 N N . VAL A 1 109 ? 22.024 -3.314 -12.336 1.00 78.50 109 VAL A N 1
ATOM 867 C CA . VAL A 1 109 ? 20.829 -3.761 -13.054 1.00 78.50 109 VAL A CA 1
ATOM 868 C C . VAL A 1 109 ? 19.982 -2.530 -13.372 1.00 78.50 109 VAL A C 1
ATOM 870 O O . VAL A 1 109 ? 19.632 -1.776 -12.470 1.00 78.50 109 VAL A O 1
ATOM 873 N N . CYS A 1 110 ? 19.634 -2.331 -14.648 1.00 77.31 110 CYS A N 1
ATOM 874 C CA . CYS A 1 110 ? 18.875 -1.168 -15.128 1.00 77.31 110 CYS A CA 1
ATOM 875 C C . CYS A 1 110 ? 19.604 0.177 -14.993 1.00 77.31 110 CYS A C 1
ATOM 877 O O . CYS A 1 110 ? 18.946 1.221 -14.960 1.00 77.31 110 CYS A O 1
ATOM 879 N N . ASP A 1 111 ? 20.941 0.171 -14.949 1.00 73.12 111 ASP A N 1
ATOM 880 C CA . ASP A 1 111 ? 21.733 1.402 -14.971 1.00 73.12 111 ASP A CA 1
ATOM 881 C C . ASP A 1 111 ? 21.393 2.219 -16.234 1.00 73.12 111 ASP A C 1
ATOM 883 O O . ASP A 1 111 ? 21.502 1.745 -17.368 1.00 73.12 111 ASP A O 1
ATOM 887 N N . GLY A 1 112 ? 20.891 3.440 -16.034 1.00 71.44 112 GLY A N 1
ATOM 888 C CA . GLY A 1 112 ? 20.413 4.320 -17.105 1.00 71.44 112 GLY A CA 1
ATOM 889 C C . GLY A 1 112 ? 18.934 4.180 -17.492 1.00 71.44 112 GLY A C 1
ATOM 890 O O . GLY A 1 112 ? 18.481 4.929 -18.361 1.00 71.44 112 GLY A O 1
ATOM 891 N N . PHE A 1 113 ? 18.156 3.292 -16.862 1.00 81.06 113 PHE A N 1
ATOM 892 C CA . PHE A 1 113 ? 16.698 3.318 -16.993 1.00 81.06 113 PHE A CA 1
ATOM 893 C C . PHE A 1 113 ? 16.087 4.285 -15.978 1.00 81.06 113 PHE A C 1
ATOM 895 O O . PHE A 1 113 ? 16.218 4.103 -14.771 1.00 81.06 113 PHE A O 1
ATOM 902 N N . THR A 1 114 ? 15.350 5.279 -16.467 1.00 77.50 114 THR A N 1
ATOM 903 C CA . THR A 1 114 ? 14.554 6.182 -15.632 1.00 77.50 114 THR A CA 1
ATOM 904 C C . THR A 1 114 ? 13.204 6.443 -16.284 1.00 77.50 114 THR A C 1
ATOM 906 O O . THR A 1 114 ? 13.061 6.400 -17.511 1.00 77.50 114 THR A O 1
ATOM 909 N N . TYR A 1 115 ? 12.192 6.735 -15.469 1.00 82.56 115 TYR A N 1
ATOM 910 C CA . TYR A 1 115 ? 10.942 7.277 -15.988 1.00 82.56 115 TYR A CA 1
ATOM 911 C C . TYR A 1 115 ? 11.142 8.737 -16.399 1.00 82.56 115 TYR A C 1
ATOM 913 O O . TYR A 1 115 ? 11.644 9.556 -15.631 1.00 82.56 115 TYR A O 1
ATOM 921 N N . SER A 1 116 ? 10.743 9.070 -17.627 1.00 73.44 116 SER A N 1
ATOM 922 C CA . SER A 1 116 ? 10.871 10.425 -18.178 1.00 73.44 116 SER A CA 1
ATOM 923 C C . SER A 1 116 ? 9.808 11.402 -17.659 1.00 73.44 116 SER A C 1
ATOM 925 O O . SER A 1 116 ? 9.947 12.611 -17.838 1.00 73.44 116 SER A O 1
ATOM 927 N N . SER A 1 117 ? 8.748 10.895 -17.030 1.00 80.19 117 SER A N 1
ATOM 928 C CA . SER A 1 117 ? 7.654 11.656 -16.423 1.00 80.19 117 SER A CA 1
ATOM 929 C C . SER A 1 117 ? 6.946 10.809 -15.367 1.00 80.19 117 SER A C 1
ATOM 931 O O . SER A 1 117 ? 7.202 9.608 -15.276 1.00 80.19 117 SER A O 1
ATOM 933 N N . GLU A 1 118 ? 6.001 11.404 -14.628 1.00 83.12 118 GLU A N 1
ATOM 934 C CA . GLU A 1 118 ? 5.123 10.610 -13.768 1.00 83.12 118 GLU A CA 1
ATOM 935 C C . GLU A 1 118 ? 4.353 9.573 -14.596 1.00 83.12 118 GLU A C 1
ATOM 937 O O . GLU A 1 118 ? 3.752 9.911 -15.622 1.00 83.12 118 GLU A O 1
ATOM 942 N N . VAL A 1 119 ? 4.357 8.316 -14.156 1.00 86.44 119 VAL A N 1
ATOM 943 C CA . VAL A 1 119 ? 3.603 7.234 -14.798 1.00 86.44 119 VAL A CA 1
ATOM 944 C C . VAL A 1 119 ? 2.896 6.389 -13.750 1.00 86.44 119 VAL A C 1
ATOM 946 O O . VAL A 1 119 ? 3.473 5.995 -12.745 1.00 86.44 119 VAL A O 1
ATOM 949 N N . LEU A 1 120 ? 1.623 6.075 -13.987 1.00 83.44 120 LEU A N 1
ATOM 950 C CA . LEU A 1 120 ? 0.857 5.218 -13.075 1.00 83.44 120 LEU A CA 1
ATOM 951 C C . LEU A 1 120 ? 1.334 3.759 -13.107 1.00 83.44 120 LEU A C 1
ATOM 953 O O . LEU A 1 120 ? 1.207 3.034 -12.127 1.00 83.44 120 LEU A O 1
ATOM 957 N N . THR A 1 121 ? 1.852 3.312 -14.249 1.00 82.62 121 THR A N 1
ATOM 958 C CA . THR A 1 121 ? 2.274 1.926 -14.450 1.00 82.62 121 THR A CA 1
ATOM 959 C C . THR A 1 121 ? 3.684 1.890 -15.001 1.00 82.62 121 THR A C 1
ATOM 961 O O . THR A 1 121 ? 3.942 2.470 -16.059 1.00 82.62 121 THR A O 1
ATOM 964 N N . GLY A 1 122 ? 4.569 1.201 -14.287 1.00 88.75 122 GLY A N 1
ATOM 965 C CA . GLY A 1 122 ? 5.958 1.035 -14.670 1.00 88.75 122 GLY A CA 1
ATOM 966 C C . GLY A 1 122 ? 6.175 -0.107 -15.653 1.00 88.75 122 GLY A C 1
ATOM 967 O O . GLY A 1 122 ? 5.275 -0.549 -16.367 1.00 88.75 122 GLY A O 1
ATOM 968 N N . VAL A 1 123 ? 7.418 -0.585 -15.679 1.00 89.94 123 VAL A N 1
ATOM 969 C CA . VAL A 1 123 ? 7.860 -1.662 -16.568 1.00 89.94 123 VAL A CA 1
ATOM 970 C C . VAL A 1 123 ? 7.106 -2.944 -16.249 1.00 89.94 123 VAL A C 1
ATOM 972 O O . VAL A 1 123 ? 6.929 -3.291 -15.084 1.00 89.94 123 VAL A O 1
ATOM 975 N N . ARG A 1 124 ? 6.711 -3.675 -17.295 1.00 92.12 124 ARG A N 1
ATOM 976 C CA . ARG A 1 124 ? 6.081 -4.991 -17.172 1.00 92.12 124 ARG A CA 1
ATOM 977 C C . ARG A 1 124 ? 6.946 -6.109 -17.744 1.00 92.12 124 ARG A C 1
ATOM 979 O O . ARG A 1 124 ? 7.544 -5.971 -18.821 1.00 92.12 124 ARG A O 1
ATOM 986 N N . ILE A 1 125 ? 6.998 -7.228 -17.028 1.00 91.44 125 ILE A N 1
ATOM 987 C CA . ILE A 1 125 ? 7.754 -8.422 -17.413 1.00 91.44 125 ILE A CA 1
ATOM 988 C C . ILE A 1 125 ? 6.910 -9.661 -17.140 1.00 91.44 125 ILE A C 1
ATOM 990 O O . ILE A 1 125 ? 6.394 -9.844 -16.041 1.00 91.44 125 ILE A O 1
ATOM 994 N N . ASP A 1 126 ? 6.783 -10.511 -18.156 1.00 92.31 126 ASP A N 1
ATOM 995 C CA . ASP A 1 126 ? 6.199 -11.836 -18.000 1.00 92.31 126 ASP A CA 1
ATOM 996 C C . ASP A 1 126 ? 7.251 -12.801 -17.452 1.00 92.31 126 ASP A C 1
ATOM 998 O O . ASP A 1 126 ? 8.344 -12.930 -18.014 1.00 92.31 126 ASP A O 1
ATOM 1002 N N . VAL A 1 127 ? 6.924 -13.457 -16.344 1.00 91.62 127 VAL A N 1
ATOM 1003 C CA . VAL A 1 127 ? 7.749 -14.496 -15.737 1.00 91.62 127 VAL A CA 1
ATOM 1004 C C . VAL A 1 127 ? 6.848 -15.679 -15.430 1.00 91.62 127 VAL A C 1
ATOM 1006 O O . VAL A 1 127 ? 5.978 -15.601 -14.566 1.00 91.62 127 VAL A O 1
ATOM 1009 N N . ASP A 1 128 ? 7.057 -16.773 -16.158 1.00 89.81 128 ASP A N 1
ATOM 1010 C CA . ASP A 1 128 ? 6.363 -18.049 -15.964 1.00 89.81 128 ASP A CA 1
ATOM 1011 C C . ASP A 1 128 ? 4.824 -17.912 -16.033 1.00 89.81 128 ASP A C 1
ATOM 1013 O O . ASP A 1 128 ? 4.084 -18.529 -15.266 1.00 89.81 128 ASP A O 1
ATOM 1017 N N . GLY A 1 129 ? 4.332 -17.078 -16.964 1.00 88.81 129 GLY A N 1
ATOM 1018 C CA . GLY A 1 129 ? 2.901 -16.827 -17.175 1.00 88.81 129 GLY A CA 1
ATOM 1019 C C . GLY A 1 129 ? 2.273 -15.856 -16.171 1.00 88.81 129 GLY A C 1
ATOM 1020 O O . GLY A 1 129 ? 1.047 -15.712 -16.133 1.00 88.81 129 GLY A O 1
ATOM 1021 N N . VAL A 1 130 ? 3.095 -15.199 -15.349 1.00 92.56 130 VAL A N 1
ATOM 1022 C CA . VAL A 1 130 ? 2.689 -14.138 -14.430 1.00 92.56 130 VAL A CA 1
ATOM 1023 C C . VAL A 1 130 ? 3.248 -12.809 -14.918 1.00 92.56 130 VAL A C 1
ATOM 1025 O O . VAL A 1 130 ? 4.462 -12.642 -15.032 1.00 92.56 130 VAL A O 1
ATOM 1028 N N . CYS A 1 131 ? 2.365 -11.840 -15.159 1.00 93.75 131 CYS A N 1
ATOM 1029 C CA . CYS A 1 131 ? 2.779 -10.480 -15.456 1.00 93.75 131 CYS A CA 1
ATOM 1030 C C . CYS A 1 131 ? 3.129 -9.726 -14.169 1.00 93.75 131 CYS A C 1
ATOM 1032 O O . CYS A 1 131 ? 2.267 -9.494 -13.320 1.00 93.75 131 CYS A O 1
ATOM 1034 N N . TRP A 1 132 ? 4.388 -9.325 -14.041 1.00 94.56 132 TRP A N 1
ATOM 1035 C CA . TRP A 1 132 ? 4.873 -8.466 -12.967 1.00 94.56 132 TRP A CA 1
ATOM 1036 C C . TRP A 1 132 ? 4.998 -7.036 -13.471 1.00 94.56 132 TRP A C 1
ATOM 1038 O O . TRP A 1 132 ? 5.542 -6.802 -14.549 1.00 94.56 132 TRP A O 1
ATOM 1048 N N . GLU A 1 133 ? 4.491 -6.085 -12.697 1.00 94.12 133 GLU A N 1
ATOM 1049 C CA . GLU A 1 133 ? 4.505 -4.657 -13.005 1.00 94.12 133 GLU A CA 1
ATOM 1050 C C . GLU A 1 133 ? 5.263 -3.900 -11.919 1.00 94.12 133 GLU A C 1
ATOM 1052 O O . GLU A 1 133 ? 4.877 -3.962 -10.754 1.00 94.12 133 GLU A O 1
ATOM 1057 N N . HIS A 1 134 ? 6.300 -3.158 -12.304 1.00 93.56 134 HIS A N 1
ATOM 1058 C CA . HIS A 1 134 ? 6.943 -2.209 -11.406 1.00 93.56 134 HIS A CA 1
ATOM 1059 C C . HIS A 1 134 ? 5.960 -1.092 -11.035 1.00 93.56 134 HIS A C 1
ATOM 1061 O O . HIS A 1 134 ? 5.307 -0.509 -11.910 1.00 93.56 134 HIS A O 1
ATOM 1067 N N . CYS A 1 135 ? 5.856 -0.796 -9.747 1.00 93.50 135 CYS A N 1
ATOM 1068 C CA . CYS A 1 135 ? 4.963 0.214 -9.193 1.00 93.50 135 CYS A CA 1
ATOM 1069 C C . CYS A 1 135 ? 5.660 1.000 -8.079 1.00 93.50 135 CYS A C 1
ATOM 1071 O O . CYS A 1 135 ? 6.751 0.639 -7.650 1.00 93.50 135 CYS A O 1
ATOM 1073 N N . HIS A 1 136 ? 5.019 2.073 -7.614 1.00 93.25 136 HIS A N 1
ATOM 1074 C CA . HIS A 1 136 ? 5.548 2.905 -6.533 1.00 93.25 136 HIS A CA 1
ATOM 1075 C C . HIS A 1 136 ? 5.847 2.066 -5.277 1.00 93.25 136 HIS A C 1
ATOM 1077 O O . HIS A 1 136 ? 5.100 1.123 -4.987 1.00 93.25 136 HIS A O 1
ATOM 1083 N N . GLU A 1 137 ? 6.889 2.430 -4.522 1.00 92.25 137 GLU A N 1
ATOM 1084 C CA . GLU A 1 137 ? 7.391 1.657 -3.374 1.00 92.25 137 GLU A CA 1
ATOM 1085 C C . GLU A 1 137 ? 6.346 1.418 -2.282 1.00 92.25 137 GLU A C 1
ATOM 1087 O O . GLU A 1 137 ? 6.371 0.370 -1.663 1.00 92.25 137 GLU A O 1
ATOM 1092 N N . ASP A 1 138 ? 5.397 2.336 -2.086 1.00 93.81 138 ASP A N 1
ATOM 1093 C CA . ASP A 1 138 ? 4.326 2.170 -1.093 1.00 93.81 138 ASP A CA 1
ATOM 1094 C C . ASP A 1 138 ? 3.049 1.529 -1.677 1.00 93.81 138 ASP A C 1
ATOM 1096 O O . ASP A 1 138 ? 2.036 1.426 -0.996 1.00 93.81 138 ASP A O 1
ATOM 1100 N N . THR A 1 139 ? 3.027 1.115 -2.949 1.00 95.06 139 THR A N 1
ATOM 1101 C CA . THR A 1 139 ? 1.813 0.538 -3.566 1.00 95.06 139 THR A CA 1
ATOM 1102 C C . THR A 1 139 ? 1.366 -0.706 -2.796 1.00 95.06 139 THR A C 1
ATOM 1104 O O . THR A 1 139 ? 2.136 -1.655 -2.680 1.00 95.06 139 THR A O 1
ATOM 1107 N N . LEU A 1 140 ? 0.121 -0.726 -2.314 1.00 97.00 140 LEU A N 1
ATOM 1108 C CA . LEU A 1 140 ? -0.475 -1.734 -1.425 1.00 97.00 140 LEU A CA 1
ATOM 1109 C C . LEU A 1 140 ? 0.150 -1.837 -0.021 1.00 97.00 140 LEU A C 1
ATOM 1111 O O . LEU A 1 140 ? -0.129 -2.802 0.694 1.00 97.00 140 LEU A O 1
ATOM 1115 N N . ASP A 1 141 ? 0.948 -0.859 0.412 1.00 97.25 141 ASP A N 1
ATOM 1116 C CA . ASP A 1 141 ? 1.267 -0.722 1.834 1.00 97.25 141 ASP A CA 1
ATOM 1117 C C . ASP A 1 141 ? -0.005 -0.426 2.629 1.00 97.25 141 ASP A C 1
ATOM 1119 O O . ASP A 1 141 ? -0.885 0.317 2.190 1.00 97.25 141 ASP A O 1
ATOM 1123 N N . VAL A 1 142 ? -0.079 -1.008 3.819 1.00 97.62 142 VAL A N 1
ATOM 1124 C CA . VAL A 1 142 ? -1.162 -0.843 4.782 1.00 97.62 142 VAL A CA 1
ATOM 1125 C C . VAL A 1 142 ? -0.751 0.203 5.807 1.00 97.62 142 VAL A C 1
ATOM 1127 O O . VAL A 1 142 ? 0.304 0.087 6.429 1.00 97.62 142 VAL A O 1
ATOM 1130 N N . PHE A 1 143 ? -1.606 1.197 6.032 1.00 95.75 143 PHE A N 1
ATOM 1131 C CA . PHE A 1 143 ? -1.361 2.309 6.946 1.00 95.75 143 PHE A CA 1
ATOM 1132 C C . PHE A 1 143 ? -2.446 2.423 8.013 1.00 95.75 143 PHE A C 1
ATOM 1134 O O . PHE A 1 143 ? -3.628 2.194 7.752 1.00 95.75 143 PHE A O 1
ATOM 1141 N N . ASP A 1 144 ? -2.039 2.866 9.204 1.00 94.19 144 ASP A N 1
ATOM 1142 C CA . ASP A 1 144 ? -2.953 3.373 10.226 1.00 94.19 144 ASP A CA 1
ATOM 1143 C C . ASP A 1 144 ? -3.282 4.842 9.937 1.00 94.19 144 ASP A C 1
ATOM 1145 O O . ASP A 1 144 ? -2.558 5.764 10.318 1.00 94.19 144 ASP A O 1
ATOM 1149 N N . ALA A 1 145 ? -4.406 5.068 9.271 1.00 92.31 145 ALA A N 1
ATOM 1150 C CA . ALA A 1 145 ? -4.922 6.394 8.982 1.00 92.31 145 ALA A CA 1
ATOM 1151 C C . ALA A 1 145 ? -5.785 6.959 10.121 1.00 92.31 145 ALA A C 1
ATOM 1153 O O . ALA A 1 145 ? -6.451 7.971 9.921 1.00 92.31 145 ALA A O 1
ATOM 1154 N N . THR A 1 146 ? -5.794 6.362 11.322 1.00 91.44 146 THR A N 1
ATOM 1155 C CA . THR A 1 146 ? -6.659 6.825 12.422 1.00 91.44 146 THR A CA 1
ATOM 1156 C C . THR A 1 146 ? -6.376 8.273 12.802 1.00 91.44 146 THR A C 1
ATOM 1158 O O . THR A 1 146 ? -7.302 9.065 12.948 1.00 91.44 146 THR A O 1
ATOM 1161 N N . PHE A 1 147 ? -5.099 8.651 12.885 1.00 87.94 147 PHE A N 1
ATOM 1162 C CA . PHE A 1 147 ? -4.721 10.038 13.149 1.00 87.94 147 PHE A CA 1
ATOM 1163 C C . PHE A 1 147 ? -5.089 10.963 11.976 1.00 87.94 147 PHE A C 1
ATOM 1165 O O . PHE A 1 147 ? -5.655 12.035 12.182 1.00 87.94 147 PHE A O 1
ATOM 1172 N N . ALA A 1 148 ? -4.840 10.533 10.735 1.00 86.31 148 ALA A N 1
ATOM 1173 C CA . ALA A 1 148 ? -5.191 11.294 9.532 1.00 86.31 148 ALA A CA 1
ATOM 1174 C C . ALA A 1 148 ? -6.712 11.497 9.378 1.00 86.31 148 ALA A C 1
ATOM 1176 O O . ALA A 1 148 ? -7.163 12.538 8.900 1.00 86.31 148 ALA A O 1
ATOM 1177 N N . ALA A 1 149 ? -7.517 10.535 9.839 1.00 86.94 149 ALA A N 1
ATOM 1178 C CA . ALA A 1 149 ? -8.971 10.614 9.840 1.00 86.94 149 ALA A CA 1
ATOM 1179 C C . ALA A 1 149 ? -9.497 11.756 10.729 1.00 86.94 149 ALA A C 1
ATOM 1181 O O . ALA A 1 149 ? -10.587 12.283 10.480 1.00 86.94 149 ALA A O 1
ATOM 1182 N N . GLU A 1 150 ? -8.731 12.145 11.747 1.00 82.06 150 GLU A N 1
ATOM 1183 C CA . GLU A 1 150 ? -9.057 13.205 12.702 1.00 82.06 150 GLU A CA 1
ATOM 1184 C C . GLU A 1 150 ? -8.387 14.537 12.338 1.00 82.06 150 GLU A C 1
ATOM 1186 O O . GLU A 1 150 ? -9.006 15.594 12.466 1.00 82.06 150 GLU A O 1
ATOM 1191 N N . GLU A 1 151 ? -7.171 14.493 11.797 1.00 77.69 151 GLU A N 1
ATOM 1192 C CA . GLU A 1 151 ? -6.372 15.672 11.470 1.00 77.69 151 GLU A CA 1
ATOM 1193 C C . GLU A 1 151 ? -6.954 16.473 10.291 1.00 77.69 151 GLU A C 1
ATOM 1195 O O . GLU A 1 151 ? -7.478 15.934 9.316 1.00 77.69 151 GLU A O 1
ATOM 1200 N N . SER A 1 152 ? -6.898 17.801 10.371 1.00 65.44 152 SER A N 1
ATOM 1201 C CA . SER A 1 152 ? -7.399 18.712 9.329 1.00 65.44 152 SER A CA 1
ATOM 1202 C C . SER A 1 152 ? -6.396 18.950 8.197 1.00 65.44 152 SER A C 1
ATOM 1204 O O . SER A 1 152 ? -6.802 19.274 7.086 1.00 65.44 152 SER A O 1
ATOM 1206 N N . ASN A 1 153 ? -5.107 18.731 8.466 1.00 66.75 153 ASN A N 1
ATOM 1207 C CA . ASN A 1 153 ? -4.000 19.052 7.565 1.00 66.75 153 ASN A CA 1
ATOM 1208 C C . ASN A 1 153 ? -3.575 17.922 6.609 1.00 66.75 153 ASN A C 1
ATOM 1210 O O . ASN A 1 153 ? -2.534 18.054 5.970 1.00 66.75 153 ASN A O 1
ATOM 1214 N N . SER A 1 154 ? -4.325 16.820 6.500 1.00 73.94 154 SER A N 1
ATOM 1215 C CA . SER A 1 154 ? -4.046 15.821 5.455 1.00 73.94 154 SER A CA 1
ATOM 1216 C C . SER A 1 154 ? -4.373 16.403 4.078 1.00 73.94 154 SER A C 1
ATOM 1218 O O . SER A 1 154 ? -5.478 16.906 3.852 1.00 73.94 154 SER A O 1
ATOM 1220 N N . TYR A 1 155 ? -3.429 16.310 3.142 1.00 74.62 155 TYR A N 1
ATOM 1221 C CA . TYR A 1 155 ? -3.660 16.713 1.757 1.00 74.62 155 TYR A CA 1
ATOM 1222 C C . TYR A 1 155 ? -4.673 15.816 1.055 1.00 74.62 155 TYR A C 1
ATOM 1224 O O . TYR A 1 155 ? -5.467 16.299 0.255 1.00 74.62 155 TYR A O 1
ATOM 1232 N N . ILE A 1 156 ? -4.700 14.526 1.384 1.00 73.50 156 ILE A N 1
ATOM 1233 C CA . ILE A 1 156 ? -5.728 13.607 0.885 1.00 73.50 156 ILE A CA 1
ATOM 1234 C C . ILE A 1 156 ? -7.122 14.076 1.333 1.00 73.50 156 ILE A C 1
ATOM 1236 O O . ILE A 1 156 ? -8.058 14.107 0.535 1.00 73.50 156 ILE A O 1
ATOM 1240 N N . LYS A 1 157 ? -7.249 14.535 2.584 1.00 70.50 157 LYS A N 1
ATOM 1241 C CA . LYS A 1 157 ? -8.484 15.141 3.104 1.00 70.50 157 LYS A CA 1
ATOM 1242 C C . LYS A 1 157 ? -8.836 16.463 2.424 1.00 70.50 157 LYS A C 1
ATOM 1244 O O . LYS A 1 157 ? -10.004 16.679 2.117 1.00 70.50 157 LYS A O 1
ATOM 1249 N N . SER A 1 158 ? -7.867 17.342 2.173 1.00 66.56 158 SER A N 1
ATOM 1250 C CA . SER A 1 158 ? -8.138 18.624 1.507 1.00 66.56 158 SER A CA 1
ATOM 1251 C C . SER A 1 158 ? -8.485 18.455 0.023 1.00 66.56 158 SER A C 1
ATOM 1253 O O . SER A 1 158 ? -9.366 19.155 -0.478 1.00 66.56 158 SER A O 1
ATOM 1255 N N . ALA A 1 159 ? -7.872 17.482 -0.657 1.00 66.31 159 ALA A N 1
ATOM 1256 C CA . ALA A 1 159 ? -8.155 17.136 -2.048 1.00 66.31 159 ALA A CA 1
ATOM 1257 C C . ALA A 1 159 ? -9.568 16.559 -2.247 1.00 66.31 159 ALA A C 1
ATOM 1259 O O . ALA A 1 159 ? -10.136 16.712 -3.327 1.00 66.31 159 ALA A O 1
ATOM 1260 N N . ALA A 1 160 ? -10.156 15.954 -1.210 1.00 64.19 160 ALA A N 1
ATOM 1261 C CA . ALA A 1 160 ? -11.537 15.467 -1.223 1.00 64.19 160 ALA A CA 1
ATOM 1262 C C . ALA A 1 160 ? -12.602 16.590 -1.138 1.00 64.19 160 ALA A C 1
ATOM 1264 O O . ALA A 1 160 ? -13.783 16.333 -1.361 1.00 64.19 160 ALA A O 1
ATOM 1265 N N . GLY A 1 161 ? -12.200 17.844 -0.879 1.00 56.88 161 GLY A N 1
ATOM 1266 C CA . GLY A 1 161 ? -13.080 19.018 -0.867 1.00 56.88 161 GLY A CA 1
ATOM 1267 C C . GLY A 1 161 ? -13.442 19.517 0.539 1.00 56.88 161 GLY A C 1
ATOM 1268 O O . GLY A 1 161 ? -13.704 18.755 1.468 1.00 56.88 161 GLY A O 1
ATOM 1269 N N . SER A 1 162 ? -13.465 20.843 0.711 1.00 46.28 162 SER A N 1
ATOM 1270 C CA . SER A 1 162 ? -13.742 21.501 1.993 1.00 46.28 162 SER A CA 1
ATOM 1271 C C . SER A 1 162 ? -15.226 21.396 2.367 1.00 46.28 162 SER A C 1
ATOM 1273 O O . SER A 1 162 ? -16.058 22.095 1.791 1.00 46.28 162 SER A O 1
ATOM 1275 N N . GLY A 1 163 ? -15.557 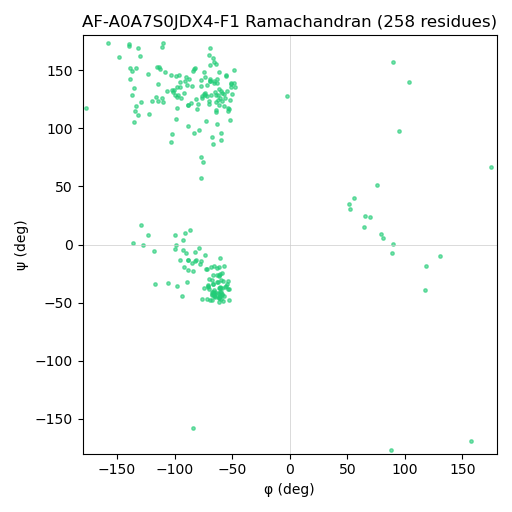20.544 3.338 1.00 53.41 163 GLY A N 1
ATOM 1276 C CA . GLY A 1 163 ? -16.916 20.392 3.882 1.00 53.41 163 GLY A CA 1
ATOM 1277 C C . GLY A 1 163 ? -17.405 18.946 3.971 1.00 53.41 163 GLY A C 1
ATOM 1278 O O . GLY A 1 163 ? -18.428 18.694 4.602 1.00 53.41 163 GLY A O 1
ATOM 1279 N N . VAL A 1 164 ? -16.670 18.007 3.374 1.00 54.00 164 VAL A N 1
ATOM 1280 C CA . VAL A 1 164 ? -16.970 16.574 3.423 1.00 54.00 164 VAL A CA 1
ATOM 1281 C C . VAL A 1 164 ? -16.416 15.977 4.721 1.00 54.00 164 VAL A C 1
ATOM 1283 O O . VAL A 1 164 ? -15.434 16.475 5.287 1.00 54.00 164 VAL A O 1
ATOM 1286 N N . ALA A 1 165 ? -17.060 14.919 5.220 1.00 64.06 165 ALA A N 1
ATOM 1287 C CA . ALA A 1 165 ? -16.463 14.049 6.225 1.00 64.06 165 ALA A CA 1
ATOM 1288 C C . ALA A 1 165 ? -15.040 13.658 5.782 1.00 64.06 165 ALA A C 1
ATOM 1290 O O . ALA A 1 165 ? -14.734 13.615 4.594 1.00 64.06 165 ALA A O 1
ATOM 1291 N N . SER A 1 166 ? -14.138 13.422 6.737 1.00 78.31 166 SER A N 1
ATOM 1292 C CA . SER A 1 166 ? -12.781 12.971 6.407 1.00 78.31 166 SER A CA 1
ATOM 1293 C C . SER A 1 166 ? -12.860 11.774 5.443 1.00 78.31 166 SER A C 1
ATOM 1295 O O . SER A 1 166 ? -13.598 10.845 5.768 1.00 78.31 166 SER A O 1
ATOM 1297 N N . PRO A 1 167 ? -12.146 11.750 4.298 1.00 80.44 167 PRO A N 1
ATOM 1298 C CA . PRO A 1 167 ? -12.303 10.683 3.303 1.00 80.44 167 PRO A CA 1
ATOM 1299 C C . PRO A 1 167 ? -11.980 9.311 3.896 1.00 80.44 167 PRO A C 1
ATOM 1301 O O . PRO A 1 167 ? -12.613 8.320 3.566 1.00 80.44 167 PRO A O 1
ATOM 1304 N N . PHE A 1 168 ? -11.071 9.261 4.870 1.00 87.12 168 PHE A N 1
ATOM 1305 C CA . PHE A 1 168 ? -10.801 8.064 5.663 1.00 87.12 168 PHE A CA 1
ATOM 1306 C C . PHE A 1 168 ? -12.033 7.576 6.439 1.00 87.12 168 PHE A C 1
ATOM 1308 O O . PHE A 1 168 ? -12.247 6.378 6.570 1.00 87.12 168 PHE A O 1
ATOM 1315 N N . ARG A 1 169 ? -12.855 8.490 6.967 1.00 89.19 169 ARG A N 1
ATOM 1316 C CA . ARG A 1 169 ? -14.101 8.132 7.657 1.00 89.19 169 ARG A CA 1
ATOM 1317 C C . ARG A 1 169 ? -15.152 7.644 6.685 1.00 89.19 169 ARG A C 1
ATOM 1319 O O . ARG A 1 169 ? -15.741 6.607 6.940 1.00 89.19 169 ARG A O 1
ATOM 1326 N N . GLU A 1 170 ? -15.339 8.362 5.585 1.00 87.94 170 GLU A N 1
ATOM 1327 C CA . GLU A 1 170 ? -16.317 8.000 4.562 1.00 87.94 170 GLU A CA 1
ATOM 1328 C C . GLU A 1 170 ? -16.022 6.617 3.967 1.00 87.94 170 GLU A C 1
ATOM 1330 O O . GLU A 1 170 ? -16.912 5.773 3.948 1.00 87.94 170 GLU A O 1
ATOM 1335 N N . LEU A 1 171 ? -14.763 6.348 3.600 1.00 89.75 171 LEU A N 1
ATOM 1336 C CA . LEU A 1 171 ? -14.319 5.036 3.114 1.00 89.75 171 LEU A CA 1
ATOM 1337 C C . LEU A 1 171 ? -14.535 3.934 4.162 1.00 89.75 171 LEU A C 1
ATOM 1339 O O . LEU A 1 171 ? -15.048 2.859 3.867 1.00 89.75 171 LEU A O 1
ATOM 1343 N N . ALA A 1 172 ? -14.192 4.191 5.425 1.00 92.69 172 ALA A N 1
ATOM 1344 C CA . ALA A 1 172 ? -14.448 3.206 6.470 1.00 92.69 172 ALA A CA 1
ATOM 1345 C C . ALA A 1 172 ? -15.953 3.002 6.723 1.00 92.69 172 ALA A C 1
ATOM 1347 O O . ALA A 1 172 ? -16.383 1.898 7.035 1.00 92.69 172 ALA A O 1
ATOM 1348 N N . GLU A 1 173 ? -16.786 4.028 6.595 1.00 92.31 173 GLU A N 1
ATOM 1349 C CA . GLU A 1 173 ? -18.238 3.913 6.758 1.00 92.31 173 GLU A CA 1
ATOM 1350 C C . GLU A 1 173 ? -18.889 3.155 5.593 1.00 92.31 173 GLU A C 1
ATOM 1352 O O . GLU A 1 173 ? -19.802 2.359 5.828 1.00 92.31 173 GLU A O 1
ATOM 1357 N N . SER A 1 174 ? -18.391 3.336 4.365 1.00 92.31 174 SER A N 1
ATOM 1358 C CA . SER A 1 174 ? -18.925 2.713 3.147 1.00 92.31 174 SER A CA 1
ATOM 1359 C C . SER A 1 174 ? -18.636 1.217 3.029 1.00 92.31 174 SER A C 1
ATOM 1361 O O . SER A 1 174 ? -19.353 0.526 2.306 1.00 92.31 174 SER A O 1
ATOM 1363 N N . GLY A 1 175 ? -17.626 0.694 3.729 1.00 94.19 175 GLY A N 1
ATOM 1364 C CA . GLY A 1 175 ? -17.171 -0.684 3.504 1.00 94.19 175 GLY A CA 1
ATOM 1365 C C . GLY A 1 175 ? -15.728 -0.788 3.040 1.00 94.19 175 GLY A C 1
ATOM 1366 O O . GLY A 1 175 ? -15.143 -1.863 3.149 1.00 94.19 175 GLY A O 1
ATOM 1367 N N . ASP A 1 176 ? -15.170 0.305 2.532 1.00 94.75 176 ASP A N 1
ATOM 1368 C CA . ASP A 1 176 ? -13.924 0.286 1.785 1.00 94.75 176 ASP A CA 1
ATOM 1369 C C . ASP A 1 176 ? -12.707 0.086 2.693 1.00 94.75 176 ASP A C 1
ATOM 1371 O O . ASP A 1 176 ? -12.659 0.509 3.850 1.00 94.75 176 ASP A O 1
ATOM 1375 N N . THR A 1 177 ? -11.691 -0.565 2.135 1.00 96.06 177 THR A N 1
ATOM 1376 C CA . THR A 1 177 ? -10.392 -0.826 2.781 1.00 96.06 177 THR A CA 1
ATOM 1377 C C . THR A 1 177 ? -9.217 -0.367 1.924 1.00 96.06 177 THR A C 1
ATOM 1379 O O . THR A 1 177 ? -8.062 -0.462 2.345 1.00 96.06 177 THR A O 1
ATOM 1382 N N . SER A 1 178 ? -9.513 0.175 0.742 1.00 94.50 178 SER A N 1
ATOM 1383 C CA . SER A 1 178 ? -8.544 0.790 -0.151 1.00 94.50 178 SER A CA 1
ATOM 1384 C C . SER A 1 178 ? -8.620 2.305 -0.045 1.00 94.50 178 SER A C 1
ATOM 1386 O O . SER A 1 178 ? -9.691 2.900 -0.152 1.00 94.50 178 SER A O 1
ATOM 1388 N N . LEU A 1 179 ? -7.463 2.931 0.111 1.00 90.69 179 LEU A N 1
ATOM 1389 C CA . LEU A 1 179 ? -7.278 4.352 -0.092 1.00 90.69 179 LEU A CA 1
ATOM 1390 C C . LEU A 1 179 ? -6.696 4.548 -1.492 1.00 90.69 179 LEU A C 1
ATOM 1392 O O . LEU A 1 179 ? -5.537 4.227 -1.741 1.00 90.69 179 LEU A O 1
ATOM 1396 N N . TYR A 1 180 ? -7.493 5.067 -2.419 1.00 89.38 180 TYR A N 1
ATOM 1397 C CA . TYR A 1 180 ? -7.014 5.350 -3.768 1.00 89.38 180 TYR A CA 1
ATOM 1398 C C . TYR A 1 180 ? -6.423 6.759 -3.843 1.00 89.38 180 TYR A C 1
ATOM 1400 O O . TYR A 1 180 ? -7.119 7.747 -3.591 1.00 89.38 180 TYR A O 1
ATOM 1408 N N . PHE A 1 181 ? -5.144 6.868 -4.202 1.00 87.69 181 PHE A N 1
ATOM 1409 C CA . PHE A 1 181 ? -4.490 8.158 -4.371 1.00 87.69 181 PHE A CA 1
ATOM 1410 C C . PHE A 1 181 ? -5.027 8.872 -5.626 1.00 87.69 181 PHE A C 1
ATOM 1412 O O . PHE A 1 181 ? -4.953 8.316 -6.728 1.00 87.69 181 PHE A O 1
ATOM 1419 N N . PRO A 1 182 ? -5.567 10.102 -5.508 1.00 83.81 182 PRO A N 1
ATOM 1420 C CA . PRO A 1 182 ? -6.213 10.765 -6.634 1.00 83.81 182 PRO A CA 1
ATOM 1421 C C . PRO A 1 182 ? -5.255 11.021 -7.816 1.00 83.81 182 PRO A C 1
ATOM 1423 O O . PRO A 1 182 ? -4.179 11.598 -7.626 1.00 83.81 182 PRO A O 1
ATOM 1426 N N . PRO A 1 183 ? -5.655 10.725 -9.070 1.00 81.06 183 PRO A N 1
ATOM 1427 C CA . PRO A 1 183 ? -4.807 10.935 -10.247 1.00 81.06 183 PRO A CA 1
ATOM 1428 C C . PRO A 1 183 ? -4.406 12.397 -10.483 1.00 81.06 183 PRO A C 1
ATOM 1430 O O . PRO A 1 183 ? -3.373 12.661 -11.086 1.00 81.06 183 PRO A O 1
ATOM 1433 N N . ALA A 1 184 ? -5.219 13.349 -10.014 1.00 80.06 184 ALA A N 1
ATOM 1434 C CA . ALA A 1 184 ? -4.960 14.783 -10.148 1.00 80.06 184 ALA A CA 1
ATOM 1435 C C . ALA A 1 184 ? -4.128 15.378 -8.994 1.00 80.06 184 ALA A C 1
ATOM 1437 O O . ALA A 1 184 ? -3.660 16.510 -9.108 1.00 80.06 184 ALA A O 1
ATOM 1438 N N . ALA A 1 185 ? -3.951 14.655 -7.881 1.00 82.88 185 ALA A N 1
ATOM 1439 C CA . ALA A 1 185 ? -3.139 15.118 -6.756 1.00 82.88 185 ALA A CA 1
ATOM 1440 C C . ALA A 1 185 ? -1.653 14.952 -7.086 1.00 82.88 185 ALA A C 1
ATOM 1442 O O . ALA A 1 185 ? -1.275 13.906 -7.598 1.00 82.88 185 ALA A O 1
ATOM 1443 N N . ILE A 1 186 ? -0.802 15.937 -6.793 1.00 88.06 186 ILE A N 1
ATOM 1444 C CA . ILE A 1 186 ? 0.650 15.830 -7.033 1.00 88.06 186 ILE A CA 1
ATOM 1445 C C . ILE A 1 186 ? 1.294 14.815 -6.076 1.00 88.06 186 ILE A C 1
ATOM 1447 O O . ILE A 1 186 ? 0.929 14.767 -4.902 1.00 88.06 186 ILE A O 1
ATOM 1451 N N . MET A 1 187 ? 2.281 14.039 -6.540 1.00 89.19 187 MET A N 1
ATOM 1452 C CA . MET A 1 187 ? 2.916 12.990 -5.719 1.00 89.19 187 MET A CA 1
ATOM 1453 C C . MET A 1 187 ? 3.611 13.534 -4.460 1.00 89.19 187 MET A C 1
ATOM 1455 O O . MET A 1 187 ? 3.625 12.865 -3.433 1.00 89.19 187 MET A O 1
ATOM 1459 N N . GLY A 1 188 ? 4.069 14.790 -4.467 1.00 87.81 188 GLY A N 1
ATOM 1460 C CA . GLY A 1 188 ? 4.624 15.427 -3.265 1.00 87.81 188 GLY A CA 1
ATOM 1461 C C . GLY A 1 188 ? 3.645 15.502 -2.080 1.00 87.81 188 GLY A C 1
ATOM 1462 O O . GLY A 1 188 ? 4.081 15.536 -0.932 1.00 87.81 188 GLY A O 1
ATOM 1463 N N . TYR A 1 189 ? 2.328 15.477 -2.327 1.00 87.25 189 TYR A N 1
ATOM 1464 C CA . TYR A 1 189 ? 1.330 15.389 -1.255 1.00 87.25 189 TYR A CA 1
ATOM 1465 C C . TYR A 1 189 ? 1.300 14.016 -0.594 1.00 87.25 189 TYR A C 1
ATOM 1467 O O . TYR A 1 189 ? 1.108 13.942 0.619 1.00 87.25 189 TYR A O 1
ATOM 1475 N N . TRP A 1 190 ? 1.521 12.946 -1.363 1.00 89.12 190 TRP A N 1
ATOM 1476 C CA . TRP A 1 190 ? 1.673 11.610 -0.797 1.00 89.12 190 TRP A CA 1
ATOM 1477 C C . TRP A 1 190 ? 2.878 11.564 0.144 1.00 89.12 190 TRP A C 1
ATOM 1479 O O . TRP A 1 190 ? 2.732 11.165 1.294 1.00 89.12 190 TRP A O 1
ATOM 1489 N N . ASP A 1 191 ? 4.038 12.056 -0.294 1.00 87.56 191 ASP A N 1
ATOM 1490 C CA . ASP A 1 191 ? 5.249 12.069 0.535 1.00 87.56 191 ASP A CA 1
ATOM 1491 C C . ASP A 1 191 ? 5.091 12.874 1.829 1.00 87.56 191 ASP A C 1
ATOM 1493 O O . ASP A 1 191 ? 5.623 12.501 2.881 1.00 87.56 191 ASP A O 1
ATOM 1497 N N . ASP A 1 192 ? 4.373 13.994 1.776 1.00 85.81 192 ASP A N 1
ATOM 1498 C CA . ASP A 1 192 ? 4.081 14.794 2.960 1.00 85.81 192 ASP A CA 1
ATOM 1499 C C . ASP A 1 192 ? 3.111 14.082 3.910 1.00 85.81 192 ASP A C 1
ATOM 1501 O O . ASP A 1 192 ? 3.406 13.988 5.106 1.00 85.81 192 ASP A O 1
ATOM 1505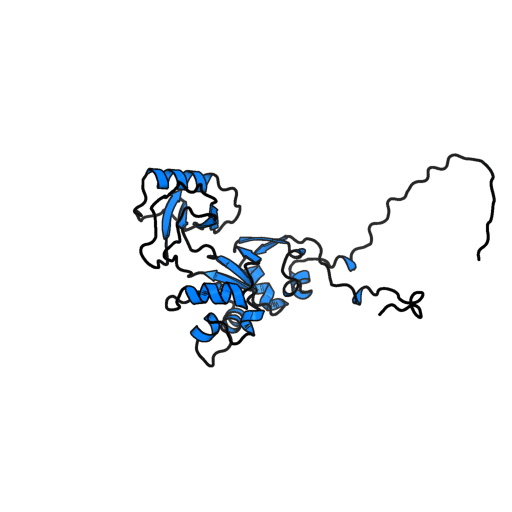 N N . ASP A 1 193 ? 2.002 13.535 3.406 1.00 83.06 193 ASP A N 1
ATOM 1506 C CA . ASP A 1 193 ? 1.017 12.828 4.233 1.00 83.06 193 ASP A CA 1
ATOM 1507 C C . ASP A 1 193 ? 1.606 11.534 4.825 1.00 83.06 193 ASP A C 1
ATOM 1509 O O . ASP A 1 193 ? 1.461 11.278 6.028 1.00 83.06 193 ASP A O 1
ATOM 1513 N N . ARG A 1 194 ? 2.356 10.764 4.025 1.00 85.06 194 ARG A N 1
ATOM 1514 C CA . ARG A 1 194 ? 3.084 9.562 4.457 1.00 85.06 194 ARG A CA 1
ATOM 1515 C C . ARG A 1 194 ? 3.978 9.857 5.658 1.00 85.06 194 ARG A C 1
ATOM 1517 O O . ARG A 1 194 ? 3.932 9.142 6.660 1.00 85.06 194 ARG A O 1
ATOM 1524 N N . ARG A 1 195 ? 4.762 10.940 5.585 1.00 81.69 195 ARG A N 1
ATOM 1525 C CA . ARG A 1 195 ? 5.704 11.337 6.646 1.00 81.69 195 ARG A CA 1
ATOM 1526 C C . ARG A 1 195 ? 5.020 11.941 7.868 1.00 81.69 195 ARG A C 1
ATOM 1528 O O . ARG A 1 195 ? 5.486 11.728 8.984 1.00 81.69 195 ARG A O 1
ATOM 1535 N N . ARG A 1 196 ? 3.960 12.733 7.678 1.00 82.12 196 ARG A N 1
ATOM 1536 C CA . ARG A 1 196 ? 3.374 13.543 8.759 1.00 82.12 196 ARG A CA 1
ATOM 1537 C C . ARG A 1 196 ? 2.231 12.851 9.486 1.00 82.12 196 ARG A C 1
ATOM 1539 O O . ARG A 1 196 ? 2.171 12.935 10.713 1.00 82.12 196 ARG A O 1
ATOM 1546 N N . VAL A 1 197 ? 1.318 12.211 8.755 1.00 82.38 197 VAL A N 1
ATOM 1547 C CA . VAL A 1 197 ? 0.039 11.752 9.323 1.00 82.38 197 VAL A CA 1
ATOM 1548 C C . VAL A 1 197 ? -0.147 10.240 9.291 1.00 82.38 197 VAL A C 1
ATOM 1550 O O . VAL A 1 197 ? -0.712 9.718 10.248 1.00 82.38 197 VAL A O 1
ATOM 1553 N N . LEU A 1 198 ? 0.365 9.532 8.277 1.00 86.06 198 LEU A N 1
ATOM 1554 C CA . LEU A 1 198 ? 0.240 8.066 8.191 1.00 86.06 198 LEU A CA 1
ATOM 1555 C C . LEU A 1 198 ? 1.334 7.312 8.968 1.00 86.06 198 LEU A C 1
ATOM 1557 O O . LEU A 1 198 ? 1.165 6.137 9.265 1.00 86.06 198 LEU A O 1
ATOM 1561 N N . ARG A 1 199 ? 2.426 7.994 9.352 1.00 81.19 199 ARG A N 1
ATOM 1562 C CA . ARG A 1 199 ? 3.480 7.514 10.277 1.00 81.19 199 ARG A CA 1
ATOM 1563 C C . ARG A 1 199 ? 4.098 6.149 9.917 1.00 81.19 199 ARG A C 1
ATOM 1565 O O . ARG A 1 199 ? 4.594 5.451 10.799 1.00 81.19 199 ARG A O 1
ATOM 1572 N N . GLY A 1 200 ? 4.145 5.828 8.625 1.00 87.31 200 GLY A N 1
ATOM 1573 C CA . GLY A 1 200 ? 4.746 4.603 8.092 1.00 87.31 200 GLY A CA 1
ATOM 1574 C C . GLY A 1 200 ? 3.778 3.422 7.992 1.00 87.31 200 GLY A C 1
ATOM 1575 O O . GLY A 1 200 ? 2.750 3.368 8.664 1.00 87.31 200 GLY A O 1
ATOM 1576 N N . ALA A 1 201 ? 4.115 2.477 7.116 1.00 93.81 201 ALA A N 1
ATOM 1577 C CA . ALA A 1 201 ? 3.305 1.291 6.880 1.00 93.81 201 ALA A CA 1
ATOM 1578 C C . ALA A 1 201 ? 3.409 0.296 8.047 1.00 93.81 201 ALA A C 1
ATOM 1580 O O . ALA A 1 201 ? 4.480 0.109 8.629 1.00 93.81 201 ALA A O 1
ATOM 1581 N N . ILE A 1 202 ? 2.304 -0.385 8.355 1.00 95.69 202 ILE A N 1
ATOM 1582 C CA . ILE A 1 202 ? 2.257 -1.500 9.319 1.00 95.69 202 ILE A CA 1
ATOM 1583 C C . ILE A 1 202 ? 2.510 -2.865 8.654 1.00 95.69 202 ILE A C 1
ATOM 1585 O O . ILE A 1 202 ? 2.628 -3.876 9.341 1.00 95.69 202 ILE A O 1
ATOM 1589 N N . GLY A 1 203 ? 2.583 -2.893 7.322 1.00 96.50 203 GLY A N 1
ATOM 1590 C CA . GLY A 1 203 ? 2.819 -4.067 6.484 1.00 96.50 203 GLY A CA 1
ATOM 1591 C C . GLY A 1 203 ? 2.289 -3.829 5.070 1.00 96.50 203 GLY A C 1
ATOM 1592 O O . GLY A 1 203 ? 1.918 -2.705 4.740 1.00 96.50 203 GLY A O 1
ATOM 1593 N N . ARG A 1 204 ? 2.225 -4.875 4.245 1.00 97.50 204 ARG A N 1
ATOM 1594 C CA . ARG A 1 204 ? 1.644 -4.832 2.892 1.00 97.50 204 ARG A CA 1
ATOM 1595 C C . ARG A 1 204 ? 0.382 -5.681 2.829 1.00 97.50 204 ARG A C 1
ATOM 1597 O O . ARG A 1 204 ? 0.251 -6.656 3.568 1.00 97.50 204 ARG A O 1
ATOM 1604 N N . LEU A 1 205 ? -0.544 -5.344 1.935 1.00 98.31 205 LEU A N 1
ATOM 1605 C CA . LEU A 1 205 ? -1.732 -6.163 1.700 1.00 98.31 205 LEU A CA 1
ATOM 1606 C C . LEU A 1 205 ? -1.297 -7.593 1.335 1.00 98.31 205 LEU A C 1
ATOM 1608 O O . LEU A 1 205 ? -0.489 -7.784 0.427 1.00 98.31 205 LEU A O 1
ATOM 1612 N N . GLY A 1 206 ? -1.813 -8.590 2.049 1.00 97.94 206 GLY A N 1
ATOM 1613 C CA . GLY A 1 206 ? -1.457 -10.006 1.930 1.00 97.94 206 GLY A CA 1
ATOM 1614 C C . GLY A 1 206 ? -0.293 -10.468 2.814 1.00 97.94 206 GLY A C 1
ATOM 1615 O O . GLY A 1 206 ? -0.053 -11.674 2.891 1.00 97.94 206 GLY A O 1
ATOM 1616 N N . ASP A 1 207 ? 0.412 -9.564 3.504 1.00 98.00 207 ASP A N 1
ATOM 1617 C CA . ASP A 1 207 ? 1.445 -9.952 4.468 1.00 98.00 207 ASP A CA 1
ATOM 1618 C C . ASP A 1 207 ? 0.829 -10.616 5.706 1.00 98.00 207 ASP A C 1
ATOM 1620 O O . ASP A 1 207 ? -0.307 -10.348 6.105 1.00 98.00 207 ASP A O 1
ATOM 1624 N N . ARG A 1 208 ? 1.624 -11.461 6.369 1.00 97.38 208 ARG A N 1
ATOM 1625 C CA . ARG A 1 208 ? 1.301 -11.979 7.700 1.00 97.38 208 ARG A CA 1
ATOM 1626 C C . ARG A 1 208 ? 1.840 -11.020 8.757 1.00 97.38 208 ARG A C 1
ATOM 1628 O O . ARG A 1 208 ? 3.050 -10.821 8.831 1.00 97.38 208 ARG A O 1
ATOM 1635 N N . ALA A 1 209 ? 0.960 -10.484 9.592 1.00 96.75 209 ALA A N 1
ATOM 1636 C CA . ALA A 1 209 ? 1.301 -9.575 10.679 1.00 96.75 209 ALA A CA 1
ATOM 1637 C C . ALA A 1 209 ? 1.145 -10.255 12.044 1.00 96.75 209 ALA A C 1
ATOM 1639 O O . ALA A 1 209 ? 0.299 -11.128 12.232 1.00 96.75 209 ALA A O 1
ATOM 1640 N N . ASP A 1 210 ? 1.971 -9.841 13.002 1.00 96.31 210 ASP A N 1
ATOM 1641 C CA . ASP A 1 210 ? 1.862 -10.222 14.410 1.00 96.31 210 ASP A CA 1
ATOM 1642 C C . ASP A 1 210 ? 1.137 -9.108 15.165 1.00 96.31 210 ASP A C 1
ATOM 1644 O O . ASP A 1 210 ? 1.634 -7.983 15.241 1.00 96.31 210 ASP A O 1
ATOM 1648 N N . PHE A 1 211 ? -0.030 -9.417 15.729 1.00 96.12 211 PHE A N 1
ATOM 1649 C CA . PHE A 1 211 ? -0.853 -8.448 16.448 1.00 96.12 211 PHE A CA 1
ATOM 1650 C C . PHE A 1 211 ? -0.095 -7.752 17.589 1.00 96.12 211 PHE A C 1
ATOM 1652 O O . PHE A 1 211 ? -0.256 -6.549 17.782 1.00 96.12 211 PHE A O 1
ATOM 1659 N N . SER A 1 212 ? 0.794 -8.471 18.285 1.00 93.62 212 SER A N 1
ATOM 1660 C CA . SER A 1 212 ? 1.595 -7.920 19.391 1.00 93.62 212 SER A CA 1
ATOM 1661 C C . SER A 1 212 ? 2.636 -6.886 18.940 1.00 93.62 212 SER A C 1
ATOM 1663 O O . SER A 1 212 ? 3.121 -6.097 19.750 1.00 93.62 212 SER A O 1
ATOM 1665 N N . GLN A 1 213 ? 2.981 -6.883 17.647 1.00 94.12 213 GLN A N 1
ATOM 1666 C CA . GLN A 1 213 ? 3.962 -5.978 17.041 1.00 94.12 213 GLN A CA 1
ATOM 1667 C C . GLN A 1 213 ? 3.314 -4.790 16.325 1.00 94.12 213 GLN A C 1
ATOM 1669 O O . GLN A 1 213 ? 4.020 -3.907 15.837 1.00 94.12 213 GLN A O 1
ATOM 1674 N N . LEU A 1 214 ? 1.981 -4.742 16.249 1.00 94.81 214 LEU A N 1
ATOM 1675 C CA . LEU A 1 214 ? 1.292 -3.586 15.686 1.00 94.81 214 LEU A CA 1
ATOM 1676 C C . LEU A 1 214 ? 1.513 -2.343 16.557 1.00 94.81 214 LEU A C 1
ATOM 1678 O O . LEU A 1 214 ? 1.738 -2.460 17.763 1.00 94.81 214 LEU A O 1
ATOM 1682 N N . PRO A 1 215 ? 1.374 -1.131 15.999 1.00 92.81 215 PRO A N 1
ATOM 1683 C CA . PRO A 1 215 ? 1.313 0.078 16.807 1.00 92.81 215 PRO A CA 1
ATOM 1684 C C . PRO A 1 215 ? 0.278 -0.040 17.937 1.00 92.81 215 PRO A C 1
ATOM 1686 O O . PRO A 1 215 ? -0.832 -0.534 17.725 1.00 92.81 215 PRO A O 1
ATOM 1689 N N . GLN A 1 216 ? 0.623 0.430 19.140 1.00 90.31 216 GLN A N 1
ATOM 1690 C CA . GLN A 1 216 ? -0.183 0.229 20.354 1.00 90.31 216 GLN A CA 1
ATOM 1691 C C . GLN A 1 216 ? -1.639 0.694 20.193 1.00 90.31 216 GLN A C 1
ATOM 1693 O O . GLN A 1 216 ? -2.559 0.074 20.721 1.00 90.31 216 GLN A O 1
ATOM 1698 N N . GLN A 1 217 ? -1.876 1.757 19.424 1.00 91.00 217 GLN A N 1
ATOM 1699 C CA . GLN A 1 217 ? -3.216 2.277 19.167 1.00 91.00 217 GLN A CA 1
ATOM 1700 C C . GLN A 1 217 ? -4.121 1.328 18.362 1.00 91.00 217 GLN A C 1
ATOM 1702 O O . GLN A 1 217 ? -5.340 1.512 18.392 1.00 91.00 217 GLN A O 1
ATOM 1707 N N . LEU A 1 218 ? -3.550 0.346 17.657 1.00 94.69 218 LEU A N 1
ATOM 1708 C CA . LEU A 1 218 ? -4.272 -0.710 16.940 1.00 94.69 218 LEU A CA 1
ATOM 1709 C C . LEU A 1 218 ? -4.484 -1.965 17.801 1.00 94.69 218 LEU A C 1
ATOM 1711 O O . LEU A 1 218 ? -5.411 -2.733 17.535 1.00 94.69 218 LEU A O 1
ATOM 1715 N N . GLN A 1 219 ? -3.702 -2.141 18.871 1.00 95.12 219 GLN A N 1
ATOM 1716 C CA . GLN A 1 219 ? -3.807 -3.256 19.821 1.00 95.12 219 GLN A CA 1
ATOM 1717 C C . GLN A 1 219 ? -4.988 -3.078 20.796 1.00 95.12 219 GLN A C 1
ATOM 1719 O O . GLN A 1 219 ? -4.850 -3.003 22.015 1.00 95.12 219 GLN A O 1
ATOM 1724 N N . THR A 1 220 ? -6.191 -2.936 20.252 1.00 94.00 220 THR A N 1
ATOM 1725 C CA . THR A 1 220 ? -7.419 -2.743 21.039 1.00 94.00 220 THR A CA 1
ATOM 1726 C C . THR A 1 220 ? -7.998 -4.079 21.505 1.00 94.00 220 THR A C 1
ATOM 1728 O O . THR A 1 220 ? -7.914 -5.067 20.783 1.00 94.00 220 THR A O 1
ATOM 1731 N N . ALA A 1 221 ? -8.664 -4.102 22.664 1.00 92.62 221 ALA A N 1
ATOM 1732 C CA . ALA A 1 221 ? -9.268 -5.327 23.205 1.00 92.62 221 ALA A CA 1
ATOM 1733 C C . ALA A 1 221 ? -10.331 -5.941 22.280 1.00 92.62 221 ALA A C 1
ATOM 1735 O O . ALA A 1 221 ? -10.415 -7.158 22.162 1.00 92.62 221 ALA A O 1
ATOM 1736 N N . ALA A 1 222 ? -11.114 -5.109 21.587 1.00 94.75 222 ALA A N 1
ATOM 1737 C CA . ALA A 1 222 ? -12.125 -5.588 20.648 1.00 94.75 222 ALA A CA 1
ATOM 1738 C C . ALA A 1 222 ? -11.499 -6.263 19.415 1.00 94.75 222 ALA A C 1
ATOM 1740 O O . ALA A 1 222 ? -11.957 -7.327 19.007 1.00 94.75 222 ALA A O 1
ATOM 1741 N N . MET A 1 223 ? -10.414 -5.698 18.871 1.00 96.50 223 MET A N 1
ATOM 1742 C CA . MET A 1 223 ? -9.688 -6.324 17.762 1.00 96.50 223 MET A CA 1
ATOM 1743 C C . MET A 1 223 ? -8.938 -7.578 18.219 1.00 96.50 223 MET A C 1
ATOM 1745 O O . MET A 1 223 ? -8.917 -8.578 17.509 1.00 96.50 223 MET A O 1
ATOM 1749 N N . ALA A 1 224 ? -8.363 -7.550 19.424 1.00 95.50 224 ALA A N 1
ATOM 1750 C CA . ALA A 1 224 ? -7.723 -8.714 20.019 1.00 95.50 224 ALA A CA 1
ATOM 1751 C C . ALA A 1 224 ? -8.717 -9.877 20.142 1.00 95.50 224 ALA A C 1
ATOM 1753 O O . ALA A 1 224 ? -8.443 -10.968 19.657 1.00 95.50 224 ALA A O 1
ATOM 1754 N N . ALA A 1 225 ? -9.912 -9.618 20.681 1.00 93.75 225 ALA A N 1
ATOM 1755 C CA . ALA A 1 225 ? -10.978 -10.610 20.775 1.00 93.75 225 ALA A CA 1
ATOM 1756 C C . ALA A 1 225 ? -11.412 -11.143 19.399 1.00 93.75 225 ALA A C 1
ATOM 1758 O O . ALA A 1 225 ? -11.602 -12.347 19.250 1.00 93.75 225 ALA A O 1
ATOM 1759 N N . TYR A 1 226 ? -11.522 -10.273 18.388 1.00 95.56 226 TYR A N 1
ATOM 1760 C CA . TYR A 1 226 ? 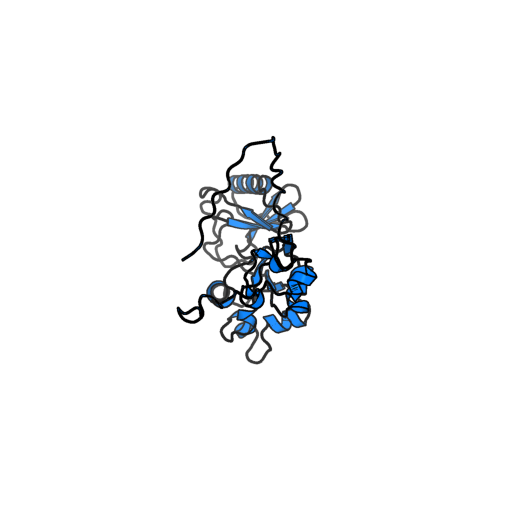-11.832 -10.678 17.013 1.00 95.56 226 TYR A CA 1
ATOM 1761 C C . TYR A 1 226 ? -10.770 -11.619 16.423 1.00 95.56 226 TYR A C 1
ATOM 1763 O O . TYR A 1 226 ? -11.109 -12.617 15.793 1.00 95.56 226 TYR A O 1
ATOM 1771 N N . LEU A 1 227 ? -9.488 -11.328 16.658 1.00 95.50 227 LEU A N 1
ATOM 1772 C CA . LEU A 1 227 ? -8.363 -12.137 16.177 1.00 95.50 227 LEU A CA 1
ATOM 1773 C C . LEU A 1 227 ? -8.057 -13.357 17.062 1.00 95.50 227 LEU A C 1
ATOM 1775 O O . LEU A 1 227 ? -7.199 -14.160 16.701 1.00 95.50 227 LEU A O 1
ATOM 1779 N N . GLY A 1 228 ? -8.719 -13.494 18.215 1.00 93.31 228 GLY A N 1
ATOM 1780 C CA . GLY A 1 228 ? -8.394 -14.509 19.219 1.00 93.31 228 GLY A CA 1
ATOM 1781 C C . GLY A 1 228 ? -7.060 -14.268 19.936 1.00 93.31 228 GLY A C 1
ATOM 1782 O O . GLY A 1 228 ? -6.454 -15.215 20.426 1.00 93.31 228 GLY A O 1
ATOM 1783 N N . ALA A 1 229 ? -6.581 -13.023 19.979 1.00 90.62 229 ALA A N 1
ATOM 1784 C CA . ALA A 1 229 ? -5.385 -12.644 20.718 1.00 90.62 229 ALA A CA 1
ATOM 1785 C C . ALA A 1 229 ? -5.701 -12.484 22.212 1.00 90.62 229 ALA A C 1
ATOM 1787 O O . ALA A 1 229 ? -6.535 -11.666 22.607 1.00 90.62 229 ALA A O 1
ATOM 1788 N N . GLU A 1 230 ? -5.016 -13.259 23.048 1.00 84.94 230 GLU A N 1
ATOM 1789 C CA . GLU A 1 230 ? -5.222 -13.272 24.497 1.00 84.94 230 GLU A CA 1
ATOM 1790 C C . GLU A 1 230 ? -4.371 -12.202 25.194 1.00 84.94 230 GLU A C 1
ATOM 1792 O O . GLU A 1 230 ? -3.228 -11.946 24.810 1.00 84.94 230 GLU A O 1
ATOM 1797 N N . ASP A 1 231 ? -4.922 -11.574 26.235 1.00 81.31 231 ASP A N 1
ATOM 1798 C CA . ASP A 1 231 ? -4.155 -10.709 27.134 1.00 81.31 231 ASP A CA 1
ATOM 1799 C C . ASP A 1 231 ? -3.213 -11.584 27.968 1.00 81.31 231 ASP A C 1
ATOM 1801 O O . ASP A 1 231 ? -3.651 -12.464 28.713 1.00 81.31 231 ASP A O 1
ATOM 1805 N N . VAL A 1 232 ? -1.906 -11.342 27.870 1.00 78.38 232 VAL A N 1
ATOM 1806 C CA . VAL A 1 232 ? -0.884 -12.142 28.564 1.00 78.38 232 VAL A CA 1
ATOM 1807 C C . VAL A 1 232 ? -1.074 -12.082 30.083 1.00 78.38 232 VAL A C 1
ATOM 1809 O O . VAL A 1 232 ? -0.722 -13.024 30.790 1.00 78.38 232 VAL A O 1
ATOM 1812 N N . ARG A 1 233 ? -1.696 -11.020 30.608 1.00 68.88 233 ARG A N 1
ATOM 1813 C CA . ARG A 1 233 ? -1.984 -10.869 32.044 1.00 68.88 233 ARG A CA 1
ATOM 1814 C C . ARG A 1 233 ? -3.094 -11.793 32.537 1.00 68.88 233 ARG A C 1
ATOM 1816 O O . ARG A 1 233 ? -3.185 -12.016 33.742 1.00 68.88 233 ARG A O 1
ATOM 1823 N N . THR A 1 234 ? -3.953 -12.292 31.647 1.00 69.88 234 THR A N 1
ATOM 1824 C CA . THR A 1 234 ? -5.011 -13.249 32.007 1.00 69.88 234 THR A CA 1
ATOM 1825 C C . THR A 1 234 ? -4.571 -14.696 31.829 1.00 69.88 234 THR A C 1
ATOM 1827 O O . THR A 1 234 ? -5.321 -15.603 32.191 1.00 69.88 234 THR A O 1
ATOM 1830 N N . LEU A 1 235 ? -3.370 -14.929 31.291 1.00 65.25 235 LEU A N 1
ATOM 1831 C CA . LEU A 1 235 ? -2.806 -16.266 31.199 1.00 65.25 235 LEU A CA 1
ATOM 1832 C C . LEU A 1 235 ? -2.436 -16.783 32.597 1.00 65.25 235 LEU A C 1
ATOM 1834 O O . LEU A 1 235 ? -1.916 -16.023 33.421 1.00 65.25 235 LEU A O 1
ATOM 1838 N N . PRO A 1 236 ? -2.663 -18.078 32.881 1.00 57.66 236 PRO A N 1
ATOM 1839 C CA . PRO A 1 236 ? -2.132 -18.698 34.083 1.00 57.66 236 PRO A CA 1
ATOM 1840 C C . PRO A 1 236 ? -0.617 -18.489 34.120 1.00 57.66 236 PRO A C 1
ATOM 1842 O O . PRO A 1 236 ? 0.066 -18.741 33.124 1.00 57.66 236 PRO A O 1
ATOM 1845 N N . LEU A 1 237 ? -0.087 -18.043 35.263 1.00 58.41 237 LEU A N 1
ATOM 1846 C CA . LEU A 1 237 ? 1.359 -18.030 35.477 1.00 58.41 237 LEU A CA 1
ATOM 1847 C C . LEU A 1 237 ? 1.900 -19.427 35.143 1.00 58.41 237 LEU A C 1
ATOM 1849 O O . LEU A 1 237 ? 1.279 -20.408 35.569 1.00 58.41 237 LEU A O 1
ATOM 1853 N N . PRO A 1 238 ? 3.022 -19.544 34.405 1.00 53.28 238 PRO A N 1
ATOM 1854 C CA . PRO A 1 238 ? 3.644 -20.840 34.205 1.00 53.28 238 PRO A CA 1
ATOM 1855 C C . PRO A 1 238 ? 3.871 -21.434 35.590 1.00 53.28 238 PRO A C 1
ATOM 1857 O O . PRO A 1 238 ? 4.563 -20.841 36.421 1.00 53.28 238 PRO A O 1
ATOM 1860 N N . THR A 1 239 ? 3.220 -22.565 35.865 1.00 52.56 239 THR A N 1
ATOM 1861 C CA . THR A 1 239 ? 3.488 -23.343 37.069 1.00 52.56 239 THR A CA 1
ATOM 1862 C C . THR A 1 239 ? 4.985 -23.575 37.080 1.00 52.56 239 THR A C 1
ATOM 1864 O O . THR A 1 239 ? 5.517 -24.159 36.131 1.00 52.56 239 THR A O 1
ATOM 1867 N N . ALA A 1 240 ? 5.665 -23.032 38.094 1.00 50.25 240 ALA A N 1
ATOM 1868 C CA . ALA A 1 240 ? 7.084 -23.271 38.281 1.00 50.25 240 ALA A CA 1
ATOM 1869 C C . ALA A 1 240 ? 7.315 -24.781 38.139 1.00 50.25 240 ALA A C 1
ATOM 1871 O O . ALA A 1 240 ? 6.493 -25.544 38.660 1.00 50.25 240 ALA A O 1
ATOM 1872 N N . PRO A 1 241 ? 8.359 -25.229 37.416 1.00 49.47 241 PRO A N 1
ATOM 1873 C CA . PRO A 1 241 ? 8.694 -26.640 37.440 1.00 49.47 241 PRO A CA 1
ATOM 1874 C C . PRO A 1 241 ? 8.811 -27.023 38.913 1.00 49.47 241 PRO A C 1
ATOM 1876 O O . PRO A 1 241 ? 9.525 -26.349 39.662 1.00 49.47 241 PRO A O 1
ATOM 1879 N N . GLU A 1 242 ? 8.045 -28.029 39.338 1.00 43.59 242 GLU A N 1
ATOM 1880 C CA . GLU A 1 242 ? 8.263 -28.653 40.633 1.00 43.59 242 GLU A CA 1
ATOM 1881 C C . GLU A 1 242 ? 9.739 -29.030 40.658 1.00 43.59 242 GLU A C 1
ATOM 1883 O O . GLU A 1 242 ? 10.195 -29.911 39.928 1.00 43.59 242 GLU A O 1
ATOM 1888 N N . ILE A 1 243 ? 10.518 -28.288 41.442 1.00 45.41 243 ILE A N 1
ATOM 1889 C CA . ILE A 1 243 ? 11.833 -28.747 41.839 1.00 45.41 243 ILE A CA 1
ATOM 1890 C C . ILE A 1 243 ? 11.513 -29.932 42.741 1.00 45.41 243 ILE A C 1
ATOM 1892 O O . ILE A 1 243 ? 11.244 -29.754 43.930 1.00 45.41 243 ILE A O 1
ATOM 1896 N N . GLU A 1 244 ? 11.472 -31.131 42.161 1.00 42.75 244 GLU A N 1
ATOM 1897 C CA . GLU A 1 244 ? 11.569 -32.366 42.920 1.00 42.75 244 GLU A CA 1
ATOM 1898 C C . GLU A 1 244 ? 12.919 -32.321 43.639 1.00 42.75 244 GLU A C 1
ATOM 1900 O O . GLU A 1 244 ? 13.961 -32.728 43.126 1.00 42.75 244 GLU A O 1
ATOM 1905 N N . LEU A 1 245 ? 12.913 -31.766 44.850 1.00 44.06 245 LEU A N 1
ATOM 1906 C CA . LEU A 1 245 ? 13.941 -32.032 45.835 1.00 44.06 245 LEU A CA 1
ATOM 1907 C C . LEU A 1 245 ? 13.769 -33.502 46.207 1.00 44.06 245 LEU A C 1
ATOM 1909 O O . LEU A 1 245 ? 13.051 -33.838 47.148 1.00 44.06 245 LEU A O 1
ATOM 1913 N N . SER A 1 246 ? 14.399 -34.382 45.428 1.00 41.72 246 SER A N 1
ATOM 1914 C CA . SER A 1 246 ? 14.587 -35.774 45.802 1.00 41.72 246 SER A CA 1
ATOM 1915 C C . SER A 1 246 ? 15.381 -35.785 47.108 1.00 41.72 246 SER A C 1
ATOM 1917 O O . SER A 1 246 ? 16.606 -35.634 47.117 1.00 41.72 246 SER A O 1
ATOM 1919 N N . GLY A 1 247 ? 14.662 -35.879 48.222 1.00 38.81 247 GLY A N 1
ATOM 1920 C CA . GLY A 1 247 ? 15.241 -36.084 49.533 1.00 38.81 247 GLY A CA 1
ATOM 1921 C C . GLY A 1 247 ? 16.000 -37.403 49.541 1.00 38.81 247 GLY A C 1
ATOM 1922 O O . GLY A 1 247 ? 15.448 -38.449 49.206 1.00 38.81 247 GLY A O 1
ATOM 1923 N N . VAL A 1 248 ? 17.267 -37.342 49.935 1.00 42.72 248 VAL A N 1
ATOM 1924 C CA . VAL A 1 248 ? 17.960 -38.489 50.512 1.00 42.72 248 VAL A CA 1
ATOM 1925 C C . VAL A 1 248 ? 18.175 -38.145 51.978 1.00 42.72 248 VAL A C 1
ATOM 1927 O O . VAL A 1 248 ? 18.649 -37.059 52.312 1.00 42.72 248 VAL A O 1
ATOM 1930 N N . ASP A 1 249 ? 17.724 -39.056 52.827 1.00 46.50 249 ASP A N 1
ATOM 1931 C CA . ASP A 1 249 ? 17.636 -38.938 54.272 1.00 46.50 249 ASP A CA 1
ATOM 1932 C C . ASP A 1 249 ? 18.906 -38.421 54.968 1.00 46.50 249 ASP A C 1
ATOM 1934 O O . ASP A 1 249 ? 20.015 -38.897 54.731 1.00 46.50 249 ASP A O 1
ATOM 1938 N N . GLY A 1 250 ? 18.674 -37.553 55.959 1.00 41.19 250 GLY A N 1
ATOM 1939 C CA . GLY A 1 250 ? 19.354 -37.621 57.252 1.00 41.19 250 GLY A CA 1
ATOM 1940 C C . GLY A 1 250 ? 20.601 -36.758 57.452 1.00 41.19 250 GLY A C 1
ATOM 1941 O O . GLY A 1 250 ? 21.709 -37.211 57.203 1.00 41.19 250 GLY A O 1
ATOM 1942 N N . ALA A 1 251 ? 20.431 -35.586 58.076 1.00 36.41 251 ALA A N 1
ATOM 1943 C CA . ALA A 1 251 ? 21.175 -35.202 59.288 1.00 36.41 251 ALA A CA 1
ATOM 1944 C C . ALA A 1 251 ? 20.714 -33.833 59.830 1.00 36.41 251 ALA A C 1
ATOM 1946 O O . ALA A 1 251 ? 20.842 -32.798 59.188 1.00 36.41 251 ALA A O 1
ATOM 1947 N N . THR A 1 252 ? 20.181 -33.883 61.050 1.00 44.53 252 THR A N 1
ATOM 1948 C CA . THR A 1 252 ? 20.148 -32.864 62.115 1.00 44.53 252 THR A CA 1
ATOM 1949 C C . THR A 1 252 ? 20.861 -31.524 61.879 1.00 44.53 252 THR A C 1
ATOM 1951 O O . THR A 1 252 ? 22.076 -31.488 61.701 1.00 44.53 252 THR A O 1
ATOM 1954 N N . GLY A 1 253 ? 20.133 -30.418 62.080 1.00 32.88 253 GLY A N 1
ATOM 1955 C CA . GLY A 1 253 ? 20.726 -29.086 62.229 1.00 32.88 253 GLY A CA 1
ATOM 1956 C C . GLY A 1 253 ? 19.703 -27.956 62.331 1.00 32.88 253 GLY A C 1
ATOM 1957 O O . GLY A 1 253 ? 19.611 -27.125 61.437 1.00 32.88 253 GLY A O 1
ATOM 1958 N N . LEU A 1 254 ? 18.921 -27.929 63.413 1.00 40.66 254 LEU A N 1
ATOM 1959 C CA . LEU A 1 254 ? 18.187 -26.735 63.841 1.00 40.66 254 LEU A CA 1
ATOM 1960 C C . LEU A 1 254 ? 19.199 -25.644 64.220 1.00 40.66 254 LEU A C 1
ATOM 1962 O O . LEU A 1 254 ? 19.863 -25.774 65.245 1.00 40.66 254 LEU A O 1
ATOM 1966 N N . THR A 1 255 ? 19.241 -24.550 63.461 1.00 34.28 255 THR A N 1
ATOM 1967 C CA . THR A 1 255 ? 19.698 -23.259 63.987 1.00 34.28 255 THR A CA 1
ATOM 1968 C C . THR A 1 255 ? 18.736 -22.176 63.525 1.00 34.28 255 THR A C 1
ATOM 1970 O O . THR A 1 255 ? 18.702 -21.792 62.359 1.00 34.28 255 THR A O 1
ATOM 1973 N N . ALA A 1 256 ? 17.921 -21.719 64.470 1.00 42.28 256 ALA A N 1
ATOM 1974 C CA . ALA A 1 256 ? 17.180 -20.478 64.375 1.00 42.28 256 ALA A CA 1
ATOM 1975 C C . ALA A 1 256 ? 18.153 -19.292 64.357 1.00 42.28 256 ALA A C 1
ATOM 1977 O O . ALA A 1 256 ? 19.085 -19.275 65.156 1.00 42.28 256 ALA A O 1
ATOM 1978 N N . CYS A 1 257 ? 17.869 -18.277 63.541 1.00 32.03 257 CYS A N 1
ATOM 1979 C CA . CYS A 1 257 ? 18.197 -16.895 63.876 1.00 32.03 257 CYS A CA 1
ATOM 1980 C C . CYS A 1 257 ? 16.978 -16.021 63.574 1.00 32.03 257 CYS A C 1
ATOM 1982 O O . CYS A 1 257 ? 16.459 -15.978 62.461 1.00 32.03 257 CYS A O 1
ATOM 1984 N N . THR A 1 258 ? 16.515 -15.410 64.655 1.00 41.97 258 THR A N 1
ATOM 1985 C CA . THR A 1 258 ? 15.459 -14.418 64.819 1.00 41.97 258 THR A CA 1
ATOM 1986 C C . THR A 1 258 ? 15.820 -13.088 64.165 1.00 41.97 258 THR A C 1
ATOM 1988 O O . THR A 1 258 ? 16.993 -12.812 63.923 1.00 41.97 258 THR A O 1
ATOM 1991 N N . GLY A 1 259 ? 14.797 -12.274 63.904 1.00 37.31 259 GLY A N 1
ATOM 1992 C CA . GLY A 1 259 ? 14.949 -10.947 63.321 1.00 37.31 259 GLY A CA 1
ATOM 1993 C C . GLY A 1 259 ? 15.578 -9.896 64.234 1.00 37.31 259 GLY A C 1
ATOM 1994 O O . GLY A 1 259 ? 15.599 -10.049 65.454 1.00 37.31 259 GLY A O 1
ATOM 1995 N N . GLU A 1 260 ? 16.019 -8.833 63.566 1.00 37.16 260 GLU A N 1
ATOM 1996 C CA . GLU A 1 260 ? 15.806 -7.405 63.847 1.00 37.16 260 GLU A CA 1
ATOM 1997 C C . GLU A 1 260 ? 15.665 -6.692 62.492 1.00 37.16 260 GLU A C 1
ATOM 1999 O O . GLU A 1 260 ? 16.347 -7.128 61.532 1.00 37.16 260 GLU A O 1
#

Radius of gyration: 26.75 Å; Cα contacts (8 Å, |Δi|>4): 409; chains: 1; bounding box: 43×60×90 Å